Protein AF-0000000072781795 (afdb_homodimer)

Organism: Panthera tigris altaica (NCBI:txid74533)

Structure (mmCIF, N/CA/C/O backbone):
data_AF-0000000072781795-model_v1
#
loop_
_entity.id
_entity.type
_entity.pdbx_description
1 polymer 'Sperm acrosome membrane-associated protein 3'
#
loop_
_atom_site.group_PDB
_atom_site.id
_atom_site.type_symbol
_atom_site.label_atom_id
_atom_site.label_alt_id
_atom_site.label_comp_id
_atom_site.label_asym_id
_atom_site.label_entity_id
_atom_site.label_seq_id
_atom_site.pdbx_PDB_ins_code
_atom_site.Cartn_x
_atom_site.Cartn_y
_atom_site.Cartn_z
_atom_site.occupancy
_atom_site.B_iso_or_equiv
_atom_site.auth_seq_id
_atom_site.auth_comp_id
_atom_site.auth_asym_id
_atom_site.auth_atom_id
_atom_site.pdbx_PDB_model_num
ATOM 1 N N . ASN A 1 1 ? 17.156 -9.258 -5.918 1 58.66 1 ASN A N 1
ATOM 2 C CA . ASN A 1 1 ? 17.469 -7.84 -5.789 1 58.66 1 ASN A CA 1
ATOM 3 C C . ASN A 1 1 ? 16.922 -7.254 -4.488 1 58.66 1 ASN A C 1
ATOM 5 O O . ASN A 1 1 ? 15.734 -6.973 -4.383 1 58.66 1 ASN A O 1
ATOM 9 N N . TRP A 1 2 ? 17.609 -7.332 -3.492 1 72.88 2 TRP A N 1
ATOM 10 C CA . TRP A 1 2 ? 17.344 -6.969 -2.104 1 72.88 2 TRP A CA 1
ATOM 11 C C . TRP A 1 2 ? 17 -5.492 -1.983 1 72.88 2 TRP A C 1
ATOM 13 O O . TRP A 1 2 ? 16.156 -5.109 -1.171 1 72.88 2 TRP A O 1
ATOM 23 N N . SER A 1 3 ? 17.516 -4.691 -2.904 1 80.06 3 SER A N 1
ATOM 24 C CA . SER A 1 3 ? 17.266 -3.254 -2.84 1 80.06 3 SER A CA 1
ATOM 25 C C . SER A 1 3 ? 15.797 -2.932 -3.096 1 80.06 3 SER A C 1
ATOM 27 O O . SER A 1 3 ? 15.219 -2.082 -2.416 1 80.06 3 SER A O 1
ATOM 29 N N . ALA A 1 4 ? 15.164 -3.658 -3.975 1 83.88 4 ALA A N 1
ATOM 30 C CA . ALA A 1 4 ? 13.758 -3.422 -4.289 1 83.88 4 ALA A CA 1
ATOM 31 C C . ALA A 1 4 ? 12.859 -3.854 -3.133 1 83.88 4 ALA A C 1
ATOM 33 O O . ALA A 1 4 ? 11.906 -3.154 -2.785 1 83.88 4 ALA A O 1
ATOM 34 N N . LEU A 1 5 ? 13.211 -4.938 -2.551 1 84.31 5 LEU A N 1
ATOM 35 C CA . LEU A 1 5 ? 12.453 -5.43 -1.407 1 84.31 5 LEU A CA 1
ATOM 36 C C . LEU A 1 5 ? 12.547 -4.461 -0.233 1 84.31 5 LEU A C 1
ATOM 38 O O . LEU A 1 5 ? 11.531 -4.129 0.386 1 84.31 5 LEU A O 1
ATOM 42 N N . ARG A 1 6 ? 13.727 -4.035 0.052 1 81.88 6 ARG A N 1
ATOM 43 C CA . ARG A 1 6 ? 13.922 -3.064 1.123 1 81.88 6 ARG A CA 1
ATOM 44 C C . ARG A 1 6 ? 13.117 -1.797 0.871 1 81.88 6 ARG A C 1
ATOM 46 O O . ARG A 1 6 ? 12.516 -1.24 1.796 1 81.88 6 ARG A O 1
ATOM 53 N N . GLY A 1 7 ? 13.141 -1.434 -0.368 1 82.69 7 GLY A N 1
ATOM 54 C CA . GLY A 1 7 ? 12.367 -0.263 -0.75 1 82.69 7 GLY A CA 1
ATOM 55 C C . GLY A 1 7 ? 10.883 -0.41 -0.467 1 82.69 7 GLY A C 1
ATOM 56 O O . GLY A 1 7 ? 10.273 0.461 0.16 1 82.69 7 GLY A O 1
ATOM 57 N N . ALA A 1 8 ? 10.375 -1.515 -0.802 1 88.25 8 ALA A N 1
ATOM 58 C CA . ALA A 1 8 ? 8.953 -1.773 -0.583 1 88.25 8 ALA A CA 1
ATOM 59 C C . ALA A 1 8 ? 8.641 -1.861 0.907 1 88.25 8 ALA A C 1
ATOM 61 O O . ALA A 1 8 ? 7.559 -1.456 1.343 1 88.25 8 ALA A O 1
ATOM 62 N N . ALA A 1 9 ? 9.586 -2.27 1.648 1 91.56 9 ALA A N 1
ATOM 63 C CA . ALA A 1 9 ? 9.391 -2.449 3.084 1 91.56 9 ALA A CA 1
ATOM 64 C C . ALA A 1 9 ? 9.242 -1.104 3.791 1 91.56 9 ALA A C 1
ATOM 66 O O . ALA A 1 9 ? 8.617 -1.018 4.848 1 91.56 9 ALA A O 1
ATOM 67 N N . GLU A 1 10 ? 9.805 -0.025 3.201 1 92.75 10 GLU A N 1
ATOM 68 C CA . GLU A 1 10 ? 9.656 1.307 3.779 1 92.75 10 GLU A CA 1
ATOM 69 C C . GLU A 1 10 ? 8.188 1.716 3.846 1 92.75 10 GLU A C 1
ATOM 71 O O . GLU A 1 10 ? 7.715 2.195 4.879 1 92.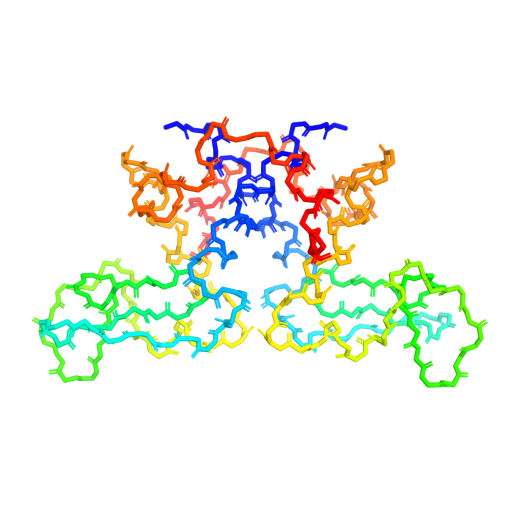75 10 GLU A O 1
ATOM 76 N N . GLY A 1 11 ? 7.484 1.484 2.736 1 94.25 11 GLY A N 1
ATOM 77 C CA . GLY A 1 11 ? 6.059 1.784 2.697 1 94.25 11 GLY A CA 1
ATOM 78 C C . GLY A 1 11 ? 5.242 0.909 3.627 1 94.25 11 GLY A C 1
ATOM 79 O O . GLY A 1 11 ? 4.27 1.372 4.227 1 94.25 11 GLY A O 1
ATOM 80 N N . VAL A 1 12 ? 5.621 -0.299 3.727 1 94.75 12 VAL A N 1
ATOM 81 C CA . VAL A 1 12 ? 4.941 -1.251 4.598 1 94.75 12 VAL A CA 1
ATOM 82 C C . VAL A 1 12 ? 5.098 -0.822 6.055 1 94.75 12 VAL A C 1
ATOM 84 O O . VAL A 1 12 ? 4.121 -0.793 6.809 1 94.75 12 VAL A O 1
ATOM 87 N N . CYS A 1 13 ? 6.312 -0.504 6.398 1 94.69 13 CYS A N 1
ATOM 88 C CA . CYS A 1 13 ? 6.586 -0.042 7.754 1 94.69 13 CYS A CA 1
ATOM 89 C C . CYS A 1 13 ? 5.77 1.202 8.078 1 94.69 13 CYS A C 1
ATOM 91 O O . CYS A 1 13 ? 5.16 1.287 9.148 1 94.69 13 CYS A O 1
ATOM 93 N N . LEU A 1 14 ? 5.738 2.143 7.18 1 96.31 14 LEU A N 1
ATOM 94 C CA . LEU A 1 14 ? 4.973 3.369 7.375 1 96.31 14 LEU A CA 1
ATOM 95 C C . LEU A 1 14 ? 3.498 3.057 7.609 1 96.31 14 LEU A C 1
ATOM 97 O O . LEU A 1 14 ? 2.906 3.535 8.578 1 96.31 14 LEU A O 1
ATOM 101 N N . ALA A 1 15 ? 2.941 2.232 6.734 1 96.75 15 ALA A N 1
ATOM 102 C CA . ALA A 1 15 ? 1.523 1.902 6.84 1 96.75 15 ALA A CA 1
ATOM 103 C C . ALA A 1 15 ? 1.223 1.181 8.148 1 96.75 15 ALA A C 1
ATOM 105 O O . ALA A 1 15 ? 0.174 1.4 8.758 1 96.75 15 ALA A O 1
ATOM 106 N N . TYR A 1 16 ? 2.115 0.346 8.562 1 95.81 16 TYR A N 1
ATOM 107 C CA . TYR A 1 16 ? 1.925 -0.386 9.812 1 95.81 16 TYR A CA 1
ATOM 108 C C . TYR A 1 16 ? 1.848 0.569 10.992 1 95.81 16 TYR A C 1
ATOM 110 O O . TYR A 1 16 ? 0.891 0.529 11.773 1 95.81 16 TYR A O 1
ATOM 118 N N . PHE A 1 17 ? 2.709 1.44 11.102 1 96.19 17 PHE A N 1
ATOM 119 C CA . PHE A 1 17 ? 2.826 2.244 12.312 1 96.19 17 PHE A CA 1
ATOM 120 C C . PHE A 1 17 ? 1.886 3.443 12.258 1 96.19 17 PHE A C 1
ATOM 122 O O . PHE A 1 17 ? 1.621 4.078 13.281 1 96.19 17 PHE A O 1
ATOM 129 N N . THR A 1 18 ? 1.386 3.771 11.055 1 97.94 18 THR A N 1
ATOM 130 C CA . THR A 1 18 ? 0.438 4.879 10.992 1 97.94 18 THR A CA 1
ATOM 131 C C . THR A 1 18 ? -0.976 4.398 11.305 1 97.94 18 THR A C 1
ATOM 133 O O . THR A 1 18 ? -1.721 5.07 12.023 1 97.94 18 THR A O 1
ATOM 136 N N . SER A 1 19 ? -1.4 3.164 10.812 1 98.06 19 SER A N 1
ATOM 137 C CA . SER A 1 19 ? -2.814 2.826 10.938 1 98.06 19 SER A CA 1
ATOM 138 C C . SER A 1 19 ? -3.004 1.334 11.188 1 98.06 19 SER A C 1
ATOM 140 O O . SER A 1 19 ? -4.133 0.862 11.336 1 98.06 19 SER A O 1
ATOM 142 N N . GLY A 1 20 ? -1.925 0.54 11.156 1 95.75 20 GLY A N 1
ATOM 143 C CA . GLY A 1 20 ? -2.076 -0.906 11.203 1 95.75 20 GLY A CA 1
ATOM 144 C C . GLY A 1 20 ? -2.68 -1.487 9.938 1 95.75 20 GLY A C 1
ATOM 145 O O . GLY A 1 20 ? -3.418 -2.475 9.992 1 95.75 20 GLY A O 1
ATOM 146 N N . PHE A 1 21 ? -2.531 -0.75 8.797 1 96.75 21 PHE A N 1
ATOM 147 C CA . PHE A 1 21 ? -2.922 -1.182 7.461 1 96.75 21 PHE A CA 1
ATOM 148 C C . PHE A 1 21 ? -4.414 -0.96 7.234 1 96.75 21 PHE A C 1
ATOM 150 O O . PHE A 1 21 ? -4.996 -1.528 6.309 1 96.75 21 PHE A O 1
ATOM 157 N N . ASN A 1 22 ? -4.984 -0.179 8.094 1 97.88 22 ASN A N 1
ATOM 158 C CA . ASN A 1 22 ? -6.41 0.09 7.961 1 97.88 22 ASN A CA 1
ATOM 159 C C . ASN A 1 22 ? -6.68 1.206 6.953 1 97.88 22 ASN A C 1
ATOM 161 O O . ASN A 1 22 ? -6.426 2.377 7.238 1 97.88 22 ASN A O 1
ATOM 165 N N . THR A 1 23 ? -7.328 0.895 5.816 1 98.44 23 THR A N 1
ATOM 166 C CA . THR A 1 23 ? -7.512 1.859 4.738 1 98.44 23 THR A CA 1
ATOM 167 C C . THR A 1 23 ? -8.578 2.887 5.109 1 98.44 23 THR A C 1
ATOM 169 O O . THR A 1 23 ? -8.664 3.949 4.488 1 98.44 23 THR A O 1
ATOM 172 N N . ALA A 1 24 ? -9.406 2.602 6.09 1 98.12 24 ALA A N 1
ATOM 173 C CA . ALA A 1 24 ? -10.508 3.482 6.461 1 98.12 24 ALA A CA 1
ATOM 174 C C . ALA A 1 24 ? -10.242 4.164 7.801 1 98.12 24 ALA A C 1
ATOM 176 O O . ALA A 1 24 ? -11.164 4.684 8.43 1 98.12 24 ALA A O 1
ATOM 177 N N . ALA A 1 25 ? -9.031 4.098 8.234 1 98.38 25 ALA A N 1
ATOM 178 C CA . ALA A 1 25 ? -8.695 4.652 9.539 1 98.38 25 ALA A CA 1
ATOM 179 C C . ALA A 1 25 ? -8.875 6.168 9.555 1 98.38 25 ALA A C 1
ATOM 181 O O . ALA A 1 25 ? -8.469 6.863 8.625 1 98.38 25 ALA A O 1
ATOM 182 N N . VAL A 1 26 ? -9.523 6.676 10.57 1 98.44 26 VAL A N 1
ATOM 183 C CA . VAL A 1 26 ? -9.648 8.109 10.828 1 98.44 26 VAL A CA 1
ATOM 184 C C . VAL A 1 26 ? -9.25 8.406 12.266 1 98.44 26 VAL A C 1
ATOM 186 O O . VAL A 1 26 ? -9.75 7.773 13.203 1 98.44 26 VAL A O 1
ATOM 189 N N . ASP A 1 27 ? -8.258 9.242 12.414 1 98.06 27 ASP A N 1
ATOM 190 C CA . ASP A 1 27 ? -7.887 9.75 13.727 1 98.06 27 ASP A CA 1
ATOM 191 C C . ASP A 1 27 ? -8.195 11.234 13.859 1 98.06 27 ASP A C 1
ATOM 193 O O . ASP A 1 27 ? -8.086 11.984 12.883 1 98.06 27 ASP A O 1
ATOM 197 N N . HIS A 1 28 ? -8.578 11.68 15.055 1 96.81 28 HIS A N 1
ATOM 198 C CA . HIS A 1 28 ? -8.945 13.062 15.312 1 96.81 28 HIS A CA 1
ATOM 199 C C . HIS A 1 28 ? -7.887 13.758 16.172 1 96.81 28 HIS A C 1
ATOM 201 O O . HIS A 1 28 ? -7.391 13.188 17.141 1 96.81 28 HIS A O 1
ATOM 207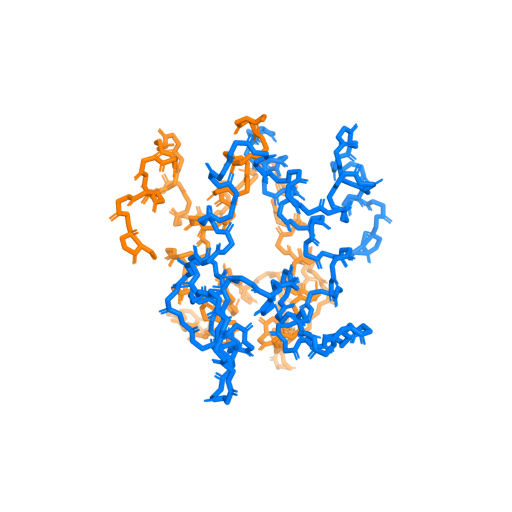 N N . GLU A 1 29 ? -7.57 14.945 15.734 1 96.44 29 GLU A N 1
ATOM 208 C CA . GLU A 1 29 ? -6.59 15.742 16.469 1 96.44 29 GLU A CA 1
ATOM 209 C C . GLU A 1 29 ? -7.27 16.734 17.406 1 96.44 29 GLU A C 1
ATOM 211 O O . GLU A 1 29 ? -8.453 17.031 17.234 1 96.44 29 GLU A O 1
ATOM 216 N N . ALA A 1 30 ? -6.488 17.234 18.266 1 95.88 30 ALA A N 1
ATOM 217 C CA . ALA A 1 30 ? -7.004 18.172 19.266 1 95.88 30 ALA A CA 1
ATOM 218 C C . ALA A 1 30 ? -7.488 19.469 18.609 1 95.88 30 ALA A C 1
ATOM 220 O O . ALA A 1 30 ? -8.438 20.094 19.094 1 95.88 30 ALA A O 1
ATOM 221 N N . ASP A 1 31 ? -6.941 19.891 17.5 1 93.69 31 ASP A N 1
ATOM 222 C CA . ASP A 1 31 ? -7.285 21.156 16.844 1 93.69 31 ASP A CA 1
ATOM 223 C C . ASP A 1 31 ? -8.477 20.969 15.906 1 93.69 31 ASP A C 1
ATOM 225 O O . ASP A 1 31 ? -8.844 21.906 15.188 1 93.69 31 ASP A O 1
ATOM 229 N N . GLY A 1 32 ? -9.023 19.781 15.875 1 93.44 32 GLY A N 1
ATOM 230 C CA . GLY A 1 32 ? -10.203 19.531 15.062 1 93.44 32 GLY A CA 1
ATOM 231 C C . GLY A 1 32 ? -9.875 18.875 13.734 1 93.44 32 GLY A C 1
ATOM 232 O O . GLY A 1 32 ? -10.766 18.359 13.047 1 93.44 32 GLY A O 1
ATOM 233 N N . SER A 1 33 ? -8.625 18.859 13.344 1 95.69 33 SER A N 1
ATOM 234 C CA . SER A 1 33 ? -8.25 18.203 12.102 1 95.69 33 SER A CA 1
ATOM 235 C C . SER A 1 33 ? -8.281 16.688 12.234 1 95.69 33 SER A C 1
ATOM 237 O O . SER A 1 33 ? -8.438 16.172 13.344 1 95.69 33 SER A O 1
ATOM 239 N N . THR A 1 34 ? -8.266 16.047 11.055 1 97.12 34 THR A N 1
A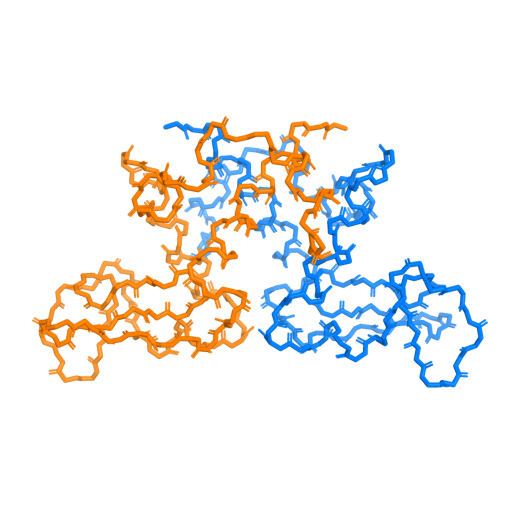TOM 240 C CA . THR A 1 34 ? -8.289 14.586 11.023 1 97.12 34 THR A CA 1
ATOM 241 C C . THR A 1 34 ? -7.078 14.039 10.273 1 97.12 34 THR A C 1
ATOM 243 O O . THR A 1 34 ? -6.504 14.734 9.43 1 97.12 34 THR A O 1
ATOM 246 N N . ASN A 1 35 ? -6.637 12.867 10.68 1 98.31 35 ASN A N 1
ATOM 247 C CA . ASN A 1 35 ? -5.719 12.031 9.922 1 98.31 35 ASN A CA 1
ATOM 248 C C . ASN A 1 35 ? -6.453 10.883 9.227 1 98.31 35 ASN A C 1
ATOM 250 O O . ASN A 1 35 ? -7.242 10.172 9.859 1 98.31 35 ASN A O 1
ATOM 254 N N . ASN A 1 36 ? -6.203 10.789 7.996 1 98.69 36 ASN A N 1
ATOM 255 C CA . ASN A 1 36 ? -7.125 9.969 7.207 1 98.69 36 ASN A CA 1
ATOM 256 C C . ASN A 1 36 ? -6.387 8.875 6.441 1 98.69 36 ASN A C 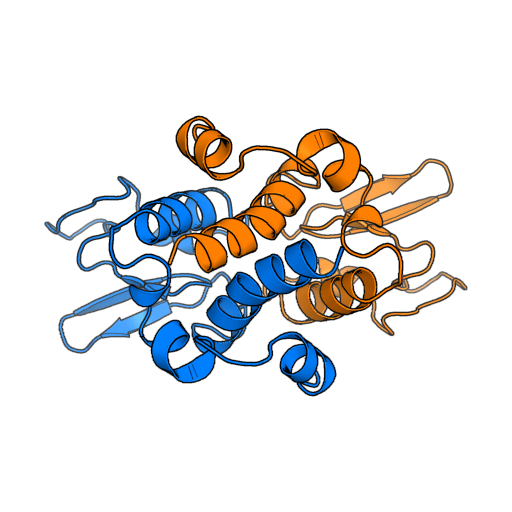1
ATOM 258 O O . ASN A 1 36 ? -5.344 9.125 5.84 1 98.69 36 ASN A O 1
ATOM 262 N N . GLY A 1 37 ? -7.016 7.637 6.496 1 98.56 37 GLY A N 1
ATOM 263 C CA . GLY A 1 37 ? -6.59 6.535 5.645 1 98.56 37 GLY A CA 1
ATOM 264 C C . GLY A 1 37 ? -5.383 5.793 6.191 1 98.56 37 GLY A C 1
ATOM 265 O O . GLY A 1 37 ? -4.938 6.059 7.309 1 98.56 37 GLY A O 1
ATOM 266 N N . ILE A 1 38 ? -4.879 4.914 5.34 1 98.56 38 ILE A N 1
ATOM 267 C CA . ILE A 1 38 ? -3.855 3.947 5.719 1 98.56 38 ILE A CA 1
ATOM 268 C C . ILE A 1 38 ? -2.57 4.68 6.102 1 98.56 38 ILE A C 1
ATOM 270 O O . ILE A 1 38 ? -1.837 4.234 6.988 1 98.56 38 ILE A O 1
ATOM 274 N N . PHE A 1 39 ? -2.32 5.883 5.504 1 98.56 39 PHE A N 1
ATOM 275 C CA . PHE A 1 39 ? -1.096 6.621 5.793 1 98.56 39 PHE A CA 1
ATOM 276 C C . PHE A 1 39 ? -1.377 7.793 6.727 1 98.56 39 PHE A C 1
ATOM 278 O O . PHE A 1 39 ? -0.481 8.586 7.02 1 98.56 39 PHE A O 1
ATOM 285 N N . GLN A 1 40 ? -2.615 7.941 7.129 1 98.62 40 GLN A N 1
ATOM 286 C CA . GLN A 1 40 ? -3.018 8.961 8.094 1 98.62 40 GLN A CA 1
ATOM 287 C C . GLN A 1 40 ? -2.588 10.352 7.637 1 98.62 40 GLN A C 1
ATOM 289 O O . GLN A 1 40 ? -1.895 11.062 8.367 1 98.62 40 GLN A O 1
ATOM 294 N N . ILE A 1 41 ? -3.096 10.758 6.562 1 98.5 41 ILE A N 1
ATOM 295 C CA . ILE A 1 41 ? -2.793 12.055 5.957 1 98.5 41 ILE A CA 1
ATOM 296 C C . ILE A 1 41 ? -3.68 13.133 6.578 1 98.5 41 ILE A C 1
ATOM 298 O O . ILE A 1 41 ? -4.902 12.969 6.652 1 98.5 41 ILE A O 1
ATOM 302 N N . SER A 1 42 ? -3.096 14.195 6.906 1 97.81 42 SER A N 1
ATOM 303 C CA . SER A 1 42 ? -3.742 15.219 7.723 1 97.81 42 SER A CA 1
ATOM 304 C C . SER A 1 42 ? -4.672 16.078 6.883 1 97.81 42 SER A C 1
ATOM 306 O O . SER A 1 42 ? -4.32 16.484 5.77 1 97.81 42 SER A O 1
ATOM 308 N N . SER A 1 43 ? -5.762 16.453 7.441 1 97.62 43 SER A N 1
ATOM 309 C CA . SER A 1 43 ? -6.703 17.375 6.805 1 97.62 43 SER A CA 1
ATOM 310 C C . SER A 1 43 ? -6.305 18.828 7.043 1 97.62 43 SER A C 1
ATOM 312 O O . SER A 1 43 ? -6.957 19.75 6.535 1 97.62 43 SER A O 1
ATOM 314 N N . ARG A 1 44 ? -5.227 18.984 7.793 1 95.62 44 ARG A N 1
ATOM 315 C CA . ARG A 1 44 ? -4.797 20.344 8.07 1 95.62 44 ARG A CA 1
ATOM 316 C C . ARG A 1 44 ? -4.367 21.047 6.785 1 95.62 44 ARG A C 1
ATOM 318 O O . ARG A 1 44 ? -4.574 22.266 6.637 1 95.62 44 ARG A O 1
ATOM 325 N N . LYS A 1 45 ? -3.82 20.297 5.91 1 95.56 45 LYS A N 1
ATOM 326 C CA . LYS A 1 45 ? -3.303 21 4.738 1 95.56 45 LYS A CA 1
ATOM 327 C C . LYS A 1 45 ? -3.383 20.125 3.49 1 95.56 45 LYS A C 1
ATOM 329 O O . LYS A 1 45 ? -3.373 20.625 2.369 1 95.56 45 LYS A O 1
ATOM 334 N N . TRP A 1 46 ? -3.596 18.922 3.66 1 97.56 46 TRP A N 1
ATOM 335 C CA . TRP A 1 46 ? -3.361 18.047 2.518 1 97.56 46 TRP A CA 1
ATOM 336 C C . TRP A 1 46 ? -4.668 17.719 1.806 1 97.56 46 TRP A C 1
ATOM 338 O O . TRP A 1 46 ? -4.691 17.531 0.586 1 97.56 46 TRP A O 1
ATOM 348 N N . CYS A 1 47 ? -5.781 17.594 2.514 1 97.62 47 CYS A N 1
ATOM 349 C CA . CYS A 1 47 ? -7.105 17.312 1.972 1 97.62 47 CYS A CA 1
ATOM 350 C C . CYS A 1 47 ? -8.164 18.203 2.613 1 97.62 47 CYS A C 1
ATOM 352 O O . CYS A 1 47 ? -7.867 18.938 3.561 1 97.62 47 CYS A O 1
ATOM 354 N N . LYS A 1 48 ? -9.359 18.172 2.012 1 95.25 48 LYS A N 1
ATOM 355 C CA . LYS A 1 48 ? -10.391 19.062 2.543 1 95.25 48 LYS A CA 1
ATOM 356 C C . LYS A 1 48 ? -11.656 18.281 2.891 1 95.25 48 LYS A C 1
ATOM 358 O O . LYS A 1 48 ? -12.008 17.312 2.209 1 95.25 48 LYS A O 1
ATOM 363 N N . ASN A 1 49 ? -12.188 18.688 3.977 1 92.38 49 ASN A N 1
ATOM 364 C CA . ASN A 1 49 ? -13.539 18.266 4.312 1 92.38 49 ASN A CA 1
ATOM 365 C C . ASN A 1 49 ? -14.586 19.234 3.779 1 92.38 49 ASN A C 1
ATOM 367 O O . ASN A 1 49 ? -14.25 20.312 3.275 1 92.38 49 ASN A O 1
ATOM 371 N N . LEU A 1 50 ? -15.805 18.906 3.695 1 81.81 50 LEU A N 1
ATOM 372 C CA . LEU A 1 50 ? -16.875 19.719 3.111 1 81.81 50 LEU A CA 1
ATOM 373 C C . LEU A 1 50 ? -16.938 21.078 3.783 1 81.81 50 LEU A C 1
ATOM 375 O O . LEU A 1 50 ? -17.188 22.094 3.121 1 81.81 50 LEU A O 1
ATOM 379 N N . SER A 1 51 ? -16.578 21.172 4.941 1 74.19 51 SER A N 1
ATOM 380 C CA . SER A 1 51 ? -16.938 22.406 5.637 1 74.19 51 SER A CA 1
ATOM 381 C C . SER A 1 51 ? -15.695 23.141 6.113 1 74.19 51 SER A C 1
ATOM 383 O O . SER A 1 51 ? -15.773 24.016 6.984 1 74.19 51 SER A O 1
ATOM 385 N N . THR A 1 52 ? -14.656 22.891 5.52 1 71.5 52 THR A N 1
ATOM 386 C CA . THR A 1 52 ? -13.492 23.562 6.086 1 71.5 52 THR A CA 1
ATOM 387 C C . THR A 1 52 ? -12.758 24.375 5.02 1 71.5 52 THR A C 1
ATOM 389 O O . THR A 1 52 ? -12.742 24 3.848 1 71.5 52 THR A O 1
ATOM 392 N N . ASP A 1 53 ? -12.367 25.562 5.484 1 84.94 53 ASP A N 1
ATOM 393 C CA . ASP A 1 53 ? -11.5 26.391 4.656 1 84.94 53 ASP A CA 1
ATOM 394 C C . ASP A 1 53 ? -10.031 26.219 5.031 1 84.94 53 ASP A C 1
ATOM 396 O O . ASP A 1 53 ? -9.461 27.047 5.742 1 84.94 53 ASP A O 1
ATOM 400 N N . VAL A 1 54 ? -9.492 25.188 4.711 1 89.06 54 VAL A N 1
ATOM 401 C CA . VAL A 1 54 ? -8.094 24.844 4.961 1 89.06 54 VAL A CA 1
ATOM 402 C C . VAL A 1 54 ? -7.387 24.578 3.633 1 89.06 54 VAL A C 1
ATOM 404 O O . VAL A 1 54 ? -8.031 24.328 2.613 1 89.06 54 VAL A O 1
ATOM 407 N N . PRO A 1 55 ? -6.051 24.781 3.682 1 93.94 55 PRO A N 1
ATOM 408 C CA . PRO A 1 55 ? -5.328 24.406 2.465 1 93.94 55 PRO A CA 1
ATOM 409 C C . PRO A 1 55 ? -5.617 22.969 2.029 1 93.94 55 PRO A C 1
ATOM 411 O O . PRO A 1 55 ? -5.949 22.109 2.863 1 93.94 55 PRO A O 1
ATOM 414 N N . ASN A 1 56 ? -5.531 22.703 0.744 1 96.44 56 ASN A N 1
ATOM 415 C CA . ASN A 1 56 ? -5.773 21.406 0.117 1 96.44 56 ASN A CA 1
ATOM 416 C C . ASN A 1 56 ? -4.738 21.109 -0.961 1 96.44 56 ASN A C 1
ATOM 418 O O . ASN A 1 56 ? -5.047 21.141 -2.154 1 96.44 56 ASN A O 1
ATOM 422 N N . TRP A 1 57 ? -3.607 20.641 -0.508 1 96.31 57 TRP A N 1
ATOM 423 C CA . TRP A 1 57 ? -2.475 20.516 -1.419 1 96.31 57 TRP A CA 1
ATOM 424 C C . TRP A 1 57 ? -2.662 19.328 -2.365 1 96.31 57 TRP A C 1
ATOM 426 O O . TRP A 1 57 ? -2.158 19.344 -3.49 1 96.31 57 TRP A O 1
ATOM 436 N N . CYS A 1 58 ? -3.4 18.359 -1.938 1 95.94 58 CYS A N 1
ATOM 437 C CA . CYS A 1 58 ? -3.627 17.203 -2.797 1 95.94 58 CYS A CA 1
ATOM 438 C C . CYS A 1 58 ? -4.859 17.406 -3.672 1 95.94 58 CYS A C 1
ATOM 440 O O . CYS A 1 58 ? -5.133 16.594 -4.562 1 95.94 58 CYS A O 1
ATOM 442 N N . GLN A 1 59 ? -5.637 18.422 -3.4 1 95.06 59 GLN A N 1
ATOM 443 C CA . GLN A 1 59 ? -6.82 18.781 -4.18 1 95.06 59 GLN A CA 1
ATOM 444 C C . GLN A 1 59 ? -7.816 17.625 -4.219 1 95.06 59 GLN A C 1
ATOM 446 O O . GLN A 1 59 ? -8.289 17.25 -5.293 1 95.06 59 GLN A O 1
ATOM 451 N N . MET A 1 60 ? -8.164 17.188 -3.023 1 96.56 60 MET A N 1
ATOM 452 C CA . MET A 1 60 ? -9.125 16.109 -2.887 1 96.56 60 MET A CA 1
ATOM 453 C C . MET A 1 60 ? -9.875 16.203 -1.562 1 96.56 60 MET A C 1
ATOM 455 O O . MET A 1 60 ? -9.484 16.969 -0.683 1 96.56 60 MET A O 1
ATOM 459 N N . TYR A 1 61 ? -10.992 15.477 -1.546 1 97.38 61 TYR A N 1
ATOM 460 C CA . TYR A 1 61 ? -11.68 15.367 -0.264 1 97.38 61 TYR A CA 1
ATOM 461 C C . TYR A 1 61 ? -11 14.344 0.637 1 97.38 61 TYR A C 1
ATOM 463 O O . TYR A 1 61 ? -10.461 13.344 0.154 1 97.38 61 TYR A O 1
ATOM 471 N N . CYS A 1 62 ? -11.078 14.625 1.97 1 98.12 62 CYS A N 1
ATOM 472 C CA . CYS A 1 62 ? -10.469 13.695 2.914 1 98.12 62 CYS A CA 1
ATOM 473 C C . CYS A 1 62 ? -11.156 12.344 2.873 1 98.12 62 CYS A C 1
ATOM 475 O O . CYS A 1 62 ? -10.523 11.312 3.111 1 98.12 62 CYS A O 1
ATOM 477 N N . SER A 1 63 ? -12.391 12.305 2.51 1 97.81 63 SER A N 1
ATOM 478 C CA . SER A 1 63 ? -13.125 11.047 2.383 1 97.81 63 SER A CA 1
ATOM 479 C C . SER A 1 63 ? -12.523 10.164 1.289 1 97.81 63 SER A C 1
ATOM 481 O O . SER A 1 63 ? -12.641 8.938 1.338 1 97.81 63 SER A O 1
ATOM 483 N N . ASP A 1 64 ? -11.859 10.766 0.302 1 97.62 64 ASP A N 1
ATOM 484 C CA . ASP A 1 64 ? -11.219 9.984 -0.758 1 97.62 64 ASP A CA 1
ATOM 485 C C . ASP A 1 64 ? -10.078 9.141 -0.205 1 97.62 64 ASP A C 1
ATOM 487 O O . ASP A 1 64 ? -9.773 8.07 -0.745 1 97.62 64 ASP A O 1
ATOM 491 N N . LEU A 1 65 ? -9.508 9.539 0.843 1 98.44 65 LEU A N 1
ATOM 492 C CA . LEU A 1 65 ? -8.375 8.852 1.451 1 98.44 65 LEU A CA 1
ATOM 493 C C . LEU A 1 65 ? -8.836 7.645 2.256 1 98.44 65 LEU A C 1
ATOM 495 O O . LEU A 1 65 ? -8.016 6.848 2.717 1 98.44 65 LEU A O 1
ATOM 499 N N . LEU A 1 66 ? -10.156 7.504 2.344 1 98.5 66 LEU A N 1
ATOM 500 C CA . LEU A 1 66 ? -10.742 6.387 3.082 1 98.5 66 LEU A CA 1
ATOM 501 C C . LEU A 1 66 ? -11.242 5.309 2.129 1 98.5 66 LEU A C 1
ATOM 503 O O . LEU A 1 66 ? -11.688 4.246 2.566 1 98.5 66 LEU A O 1
ATOM 507 N N . ASN A 1 67 ? -11.125 5.586 0.873 1 97.62 67 ASN A N 1
ATOM 508 C CA . ASN A 1 67 ? -11.57 4.66 -0.16 1 97.62 67 ASN A CA 1
ATOM 509 C C . ASN A 1 67 ? -10.656 3.443 -0.259 1 97.62 67 ASN A C 1
ATOM 511 O O . ASN A 1 67 ? -9.438 3.586 -0.336 1 97.62 67 ASN A O 1
ATOM 515 N N . PRO A 1 68 ? -11.203 2.256 -0.235 1 97.06 68 PRO A N 1
ATOM 516 C CA . PRO A 1 68 ? -10.367 1.057 -0.317 1 97.06 68 PRO A CA 1
ATOM 517 C C . PRO A 1 68 ? -9.688 0.905 -1.675 1 97.06 68 PRO A C 1
ATOM 519 O O . PRO A 1 68 ? -8.789 0.072 -1.83 1 97.06 68 PRO A O 1
ATOM 522 N N . ASN A 1 69 ? -10.273 1.498 -2.633 1 97.31 69 ASN A N 1
ATOM 523 C CA . ASN A 1 69 ? -9.422 1.742 -3.793 1 97.31 69 ASN A CA 1
ATOM 524 C C . ASN A 1 69 ? -8.398 2.832 -3.516 1 97.31 69 ASN A C 1
ATOM 526 O O . ASN A 1 69 ? -8.75 4 -3.344 1 97.31 69 ASN A O 1
ATOM 530 N N . LEU A 1 70 ? -7.215 2.539 -3.432 1 97.69 70 LEU A N 1
ATOM 531 C CA . LEU A 1 70 ? -6.164 3.34 -2.811 1 97.69 70 LEU A CA 1
ATOM 532 C C . LEU A 1 70 ? -5.57 4.324 -3.812 1 97.69 70 LEU A C 1
ATOM 534 O O . LEU A 1 70 ? -4.547 4.957 -3.535 1 97.69 70 LEU A O 1
ATOM 538 N N . LYS A 1 71 ? -6.188 4.547 -4.922 1 94.62 71 LYS A N 1
ATOM 539 C CA . LYS A 1 71 ? -5.594 5.402 -5.945 1 94.62 71 LYS A CA 1
ATOM 540 C C . LYS A 1 71 ? -5.348 6.809 -5.406 1 94.62 71 LYS A C 1
ATOM 542 O O . LYS A 1 71 ? -4.215 7.301 -5.434 1 94.62 71 LYS A O 1
ATOM 547 N N . ASP A 1 72 ? -6.359 7.453 -4.867 1 94.94 72 ASP A N 1
ATOM 548 C CA . ASP A 1 72 ? -6.215 8.805 -4.344 1 94.94 72 ASP A CA 1
ATOM 549 C C . ASP A 1 72 ? -5.242 8.836 -3.166 1 94.94 72 ASP A C 1
ATOM 551 O O . ASP A 1 72 ? -4.441 9.766 -3.041 1 94.94 72 ASP A O 1
ATOM 555 N N . THR A 1 73 ? -5.336 7.809 -2.328 1 97.19 73 THR A N 1
ATOM 556 C CA . THR A 1 73 ? -4.461 7.699 -1.166 1 97.19 73 THR A CA 1
ATOM 557 C C . THR A 1 73 ? -2.996 7.652 -1.596 1 97.19 73 THR A C 1
ATOM 559 O O . THR A 1 73 ? -2.162 8.383 -1.055 1 97.19 73 THR A O 1
ATOM 562 N N . VAL A 1 74 ? -2.695 6.891 -2.574 1 95.31 74 VAL A N 1
ATOM 563 C CA . VAL A 1 74 ? -1.322 6.711 -3.035 1 95.31 74 VAL A CA 1
ATOM 564 C C . VAL A 1 74 ? -0.848 7.977 -3.744 1 95.31 74 VAL A C 1
ATOM 566 O O . VAL A 1 74 ? 0.286 8.422 -3.545 1 95.31 74 VAL A O 1
ATOM 569 N N . ILE A 1 75 ? -1.668 8.617 -4.5 1 93.38 75 ILE A N 1
ATOM 570 C CA . ILE A 1 75 ? -1.324 9.859 -5.195 1 93.38 75 ILE A CA 1
ATOM 571 C C . ILE A 1 75 ? -0.929 10.922 -4.176 1 93.38 75 ILE A C 1
ATOM 573 O O . ILE A 1 75 ? 0.111 11.57 -4.32 1 93.38 75 ILE A O 1
ATOM 577 N N . CYS A 1 76 ? -1.746 11.078 -3.184 1 95.56 76 CYS A N 1
ATOM 578 C CA . CYS A 1 76 ? -1.454 12.094 -2.18 1 95.56 76 CYS A CA 1
ATOM 579 C C . CYS A 1 76 ? -0.21 11.734 -1.379 1 95.56 76 CYS A C 1
ATOM 581 O O . CYS A 1 76 ? 0.638 12.586 -1.117 1 95.56 76 CYS A O 1
ATOM 583 N N . ALA A 1 77 ? -0.073 10.477 -1.021 1 95.88 77 ALA A N 1
ATOM 584 C CA . ALA A 1 77 ? 1.095 10.031 -0.264 1 95.88 77 ALA A CA 1
ATOM 585 C C . ALA A 1 77 ? 2.381 10.273 -1.05 1 95.88 77 ALA A C 1
ATOM 587 O O . ALA A 1 77 ? 3.395 10.688 -0.482 1 95.88 77 ALA A O 1
ATOM 588 N N . MET A 1 78 ? 2.328 9.984 -2.305 1 93.31 78 MET A N 1
ATOM 589 C CA . MET A 1 78 ? 3.514 10.188 -3.133 1 93.31 78 MET A CA 1
ATOM 590 C C . MET A 1 78 ? 3.838 11.672 -3.26 1 93.31 78 MET A C 1
ATOM 592 O O . MET A 1 78 ? 5.008 12.062 -3.266 1 93.31 78 MET A O 1
ATOM 596 N N . LYS A 1 79 ? 2.855 12.508 -3.361 1 92.62 79 LYS A N 1
ATOM 597 C CA . LYS A 1 79 ? 3.08 13.945 -3.371 1 92.62 79 LYS A CA 1
ATOM 598 C C . LYS A 1 79 ? 3.77 14.406 -2.088 1 92.62 79 LYS A C 1
ATOM 600 O O . LYS A 1 79 ? 4.695 15.211 -2.131 1 92.62 79 LYS A O 1
ATOM 605 N N . ILE A 1 80 ? 3.334 13.906 -1.011 1 94.81 80 ILE A N 1
ATOM 606 C CA . ILE A 1 80 ? 3.941 14.227 0.276 1 94.81 80 ILE A CA 1
ATOM 607 C C . ILE A 1 80 ? 5.387 13.734 0.299 1 94.81 80 ILE A C 1
ATOM 609 O O . ILE A 1 80 ? 6.297 14.477 0.675 1 94.81 80 ILE A O 1
ATOM 613 N N . ALA A 1 81 ? 5.605 12.523 -0.129 1 93.31 81 ALA A N 1
ATOM 614 C CA . ALA A 1 81 ? 6.922 11.898 -0.082 1 93.31 81 ALA A CA 1
ATOM 615 C C . ALA A 1 81 ? 7.902 12.609 -1.006 1 93.31 81 ALA A C 1
ATOM 617 O O . ALA A 1 81 ? 9.117 12.469 -0.856 1 93.31 81 ALA A O 1
ATOM 618 N N . GLN A 1 82 ? 7.379 13.344 -1.93 1 91.31 82 GLN A N 1
ATOM 619 C CA . GLN A 1 82 ? 8.227 14.047 -2.885 1 91.31 82 GLN A CA 1
ATOM 620 C C . GLN A 1 82 ? 8.648 15.406 -2.34 1 91.31 82 GLN A C 1
ATOM 622 O O . GLN A 1 82 ? 9.5 16.078 -2.926 1 91.31 82 GLN A O 1
ATOM 627 N N . GLN A 1 83 ? 8.008 15.82 -1.216 1 92.5 83 GLN A N 1
ATOM 628 C CA . GLN A 1 83 ? 8.508 17.016 -0.543 1 92.5 83 GLN A CA 1
ATOM 629 C C . GLN A 1 83 ? 9.938 16.812 -0.055 1 92.5 83 GLN A C 1
ATOM 631 O O . GLN A 1 83 ? 10.422 15.68 0.005 1 92.5 83 GLN A O 1
ATOM 636 N N . PRO A 1 84 ? 10.672 17.891 0.278 1 93.25 84 PRO A N 1
ATOM 637 C CA . PRO A 1 84 ? 12.07 17.797 0.685 1 93.25 84 PRO A CA 1
ATOM 638 C C . PRO A 1 84 ? 12.281 16.844 1.856 1 93.25 84 PRO A C 1
ATOM 640 O O . PRO A 1 84 ? 13.32 16.172 1.937 1 93.25 84 PRO A O 1
ATOM 643 N N . GLN A 1 85 ? 11.328 16.734 2.732 1 94.88 85 GLN A N 1
ATOM 644 C CA . GLN A 1 85 ? 11.469 15.867 3.898 1 94.88 85 GLN A CA 1
ATOM 645 C C . GLN A 1 85 ? 11.297 14.398 3.52 1 94.88 85 GLN A C 1
ATOM 647 O O . GLN A 1 85 ? 11.672 13.508 4.285 1 94.88 85 GLN A O 1
ATOM 652 N N . GLY A 1 86 ? 10.664 14.164 2.383 1 93.38 86 GLY A N 1
ATOM 653 C CA . GLY A 1 86 ? 10.43 12.781 1.978 1 93.38 86 GLY A CA 1
ATOM 654 C C . GLY A 1 86 ? 9.547 12.016 2.943 1 93.38 86 GLY A C 1
ATOM 655 O O . GLY A 1 86 ? 8.555 12.555 3.445 1 93.38 86 GLY A O 1
ATOM 656 N N . LEU A 1 87 ? 9.977 10.758 3.186 1 9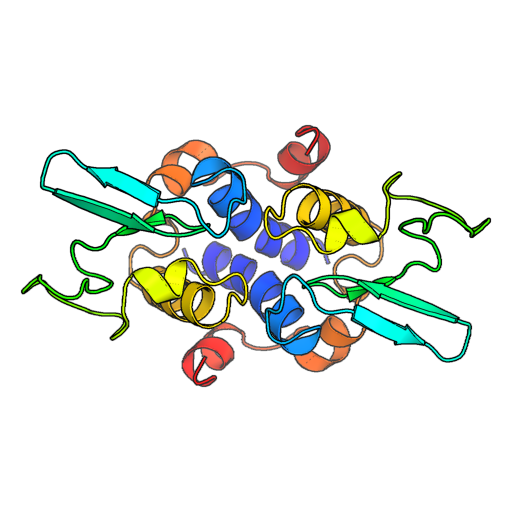5.81 87 LEU A N 1
ATOM 657 C CA . LEU A 1 87 ? 9.211 9.93 4.105 1 95.81 87 LEU A CA 1
ATOM 658 C C . LEU A 1 87 ? 9.32 10.453 5.531 1 95.81 87 LEU A C 1
ATOM 660 O O . LEU A 1 87 ? 8.484 10.133 6.383 1 95.81 87 LEU A O 1
ATOM 664 N N . ALA A 1 88 ? 10.227 11.328 5.734 1 96.56 88 ALA A N 1
ATOM 665 C CA . ALA A 1 88 ? 10.383 11.93 7.059 1 96.56 88 ALA A CA 1
ATOM 666 C C . ALA A 1 88 ? 9.25 12.898 7.355 1 96.56 88 ALA A C 1
ATOM 668 O O . ALA A 1 88 ? 9.133 13.406 8.477 1 96.56 88 ALA A O 1
ATOM 669 N N . SER A 1 89 ? 8.414 13.141 6.375 1 96.62 89 SER A N 1
ATOM 670 C CA . SER A 1 89 ? 7.203 13.914 6.617 1 96.62 89 SER A CA 1
ATOM 671 C C . SER A 1 89 ? 6.281 13.203 7.605 1 96.62 89 SER A C 1
ATOM 673 O O . SER A 1 89 ? 5.402 13.828 8.203 1 96.62 89 SER A O 1
ATOM 675 N N . TRP A 1 90 ? 6.496 11.922 7.734 1 97.69 90 TRP A N 1
ATOM 676 C CA . TRP A 1 90 ? 5.738 11.141 8.711 1 97.69 90 TRP A CA 1
ATOM 677 C C . TRP A 1 90 ? 6.559 10.906 9.977 1 97.69 90 TRP A C 1
ATOM 679 O O . TRP A 1 90 ? 7.613 10.273 9.93 1 97.69 90 TRP A O 1
ATOM 689 N N . GLU A 1 91 ? 6 11.344 11.078 1 97.44 91 GLU A N 1
ATOM 690 C CA . GLU A 1 91 ? 6.664 11.094 12.352 1 97.44 91 GLU A CA 1
ATOM 691 C C . GLU A 1 91 ? 6.809 9.594 12.609 1 97.44 91 GLU A C 1
ATOM 693 O O . GLU A 1 91 ? 7.836 9.148 13.125 1 97.44 91 GLU A O 1
ATOM 698 N N . ALA A 1 92 ? 5.773 8.867 12.305 1 96.81 92 ALA A N 1
ATOM 699 C CA . ALA A 1 92 ? 5.809 7.418 12.5 1 96.81 92 ALA A CA 1
ATOM 700 C C . ALA A 1 92 ? 6.992 6.793 11.766 1 96.81 92 ALA A C 1
ATOM 702 O O . ALA A 1 92 ? 7.66 5.902 12.297 1 96.81 92 ALA A O 1
ATOM 703 N N . TRP A 1 93 ? 7.27 7.293 10.602 1 96.12 93 TRP A N 1
ATOM 704 C CA . TRP A 1 93 ? 8.391 6.762 9.836 1 96.12 93 TRP A CA 1
ATOM 705 C C . TRP A 1 93 ? 9.719 7.109 10.508 1 96.12 93 TRP A C 1
ATOM 707 O O . TRP A 1 93 ? 10.594 6.254 10.656 1 96.12 93 TRP A O 1
ATOM 717 N N . ARG A 1 94 ? 9.883 8.328 10.93 1 97 94 ARG A N 1
ATOM 718 C CA . ARG A 1 94 ? 11.109 8.766 11.594 1 97 94 ARG A CA 1
ATOM 719 C C . ARG A 1 94 ? 11.375 7.938 12.844 1 97 94 ARG A C 1
ATOM 721 O O . ARG A 1 94 ? 12.516 7.531 13.094 1 97 94 ARG A O 1
ATOM 728 N N . ARG A 1 95 ? 10.352 7.645 13.484 1 96.69 95 ARG A N 1
ATOM 729 C CA . ARG A 1 95 ? 10.508 7.031 14.805 1 96.69 95 ARG A CA 1
ATOM 730 C C . ARG A 1 95 ? 10.672 5.52 14.688 1 96.69 95 ARG A C 1
ATOM 73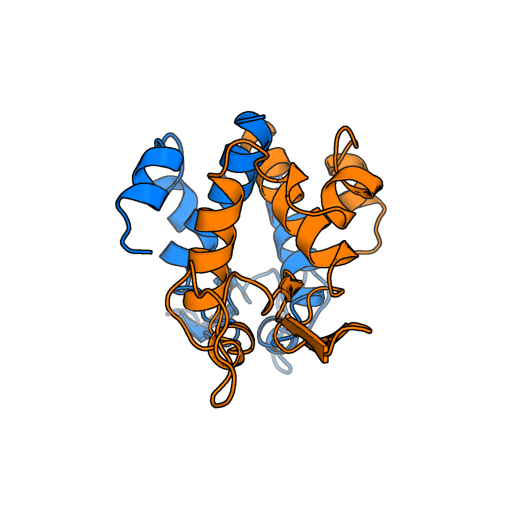2 O O . ARG A 1 95 ? 11.414 4.906 15.453 1 96.69 95 ARG A O 1
ATOM 739 N N . HIS A 1 96 ? 10.031 4.941 13.656 1 95.44 96 HIS A N 1
ATOM 740 C CA . HIS A 1 96 ? 9.898 3.492 13.734 1 95.44 96 HIS A CA 1
ATOM 741 C C . HIS A 1 96 ? 10.523 2.816 12.516 1 95.44 96 HIS A C 1
ATOM 743 O O . HIS A 1 96 ? 10.781 1.611 12.539 1 95.44 96 HIS A O 1
ATOM 749 N N . CYS A 1 97 ? 10.719 3.553 11.453 1 95 97 CYS A N 1
ATOM 750 C CA . CYS A 1 97 ? 11.117 2.895 10.219 1 95 97 CYS A CA 1
ATOM 751 C C . CYS A 1 97 ? 12.516 3.33 9.797 1 95 97 CYS A C 1
ATOM 753 O O . CYS A 1 97 ? 13.32 2.506 9.359 1 95 97 CYS A O 1
ATOM 755 N N . GLN A 1 98 ? 12.844 4.609 9.961 1 93.44 98 GLN A N 1
ATOM 756 C CA . GLN A 1 98 ? 14.094 5.195 9.484 1 93.44 98 GLN A CA 1
ATOM 757 C C . GLN A 1 98 ? 15.297 4.488 10.094 1 93.44 98 GLN A C 1
ATOM 759 O O . GLN A 1 98 ? 15.398 4.363 11.32 1 93.44 98 GLN A O 1
ATOM 764 N N . GLY A 1 99 ? 16.125 3.971 9.18 1 88.44 99 GLY A N 1
ATOM 765 C CA . GLY A 1 99 ? 17.391 3.404 9.641 1 88.44 99 GLY A CA 1
ATOM 766 C C . GLY A 1 99 ? 17.234 1.999 10.195 1 88.44 99 GLY A C 1
ATOM 767 O O . GLY A 1 99 ? 18.219 1.405 10.656 1 88.44 99 GLY A O 1
ATOM 768 N N . LYS A 1 100 ? 16.031 1.489 10.141 1 88.38 100 LYS A N 1
ATOM 769 C CA . LYS A 1 100 ? 15.812 0.141 10.664 1 88.38 100 LYS A CA 1
ATOM 770 C C . LYS A 1 100 ? 16.109 -0.911 9.602 1 88.38 100 LYS A C 1
ATOM 772 O O . LYS A 1 100 ? 16.016 -0.639 8.398 1 88.38 100 LYS A O 1
ATOM 777 N N . ASP A 1 101 ? 16.578 -2.027 10.117 1 85.56 101 ASP A N 1
ATOM 778 C CA . ASP A 1 101 ? 16.672 -3.186 9.234 1 85.56 101 ASP A CA 1
ATOM 779 C C . ASP A 1 101 ? 15.281 -3.77 8.953 1 85.56 101 ASP A C 1
ATOM 781 O O . ASP A 1 101 ? 14.789 -4.602 9.719 1 85.56 101 ASP A O 1
ATOM 785 N N . LEU A 1 102 ? 14.742 -3.396 7.852 1 81.19 102 LEU A N 1
ATOM 786 C CA . LEU A 1 102 ? 13.344 -3.725 7.594 1 81.19 102 LEU A CA 1
ATOM 787 C C . LEU A 1 102 ? 13.203 -5.18 7.152 1 81.19 102 LEU A C 1
ATOM 789 O O . LEU A 1 102 ? 12.125 -5.762 7.277 1 81.19 102 LEU A O 1
ATOM 793 N N . LYS A 1 103 ? 14.18 -5.719 6.695 1 76.81 103 LYS A N 1
ATOM 794 C CA . LYS A 1 103 ? 14.117 -7.145 6.395 1 76.81 103 LYS A CA 1
ATOM 795 C C . LYS A 1 103 ? 13.844 -7.961 7.656 1 76.81 103 LYS A C 1
ATOM 797 O O . LYS A 1 103 ? 12.945 -8.805 7.676 1 76.81 103 LYS A O 1
ATOM 802 N N . ASP A 1 104 ? 14.68 -7.648 8.625 1 75.94 104 ASP A N 1
ATOM 803 C CA . ASP A 1 104 ? 14.523 -8.352 9.891 1 75.94 104 ASP A CA 1
ATOM 804 C C . ASP A 1 104 ? 13.172 -8.031 10.531 1 75.94 104 ASP A C 1
ATOM 806 O O . ASP A 1 104 ? 12.547 -8.906 11.141 1 75.94 104 ASP A O 1
ATOM 810 N N . TRP A 1 105 ? 12.773 -6.863 10.43 1 77.94 105 TRP A N 1
ATOM 811 C CA . TRP A 1 105 ? 11.5 -6.457 11.008 1 77.94 105 TRP A CA 1
ATOM 812 C C . TRP A 1 105 ? 10.344 -7.223 10.375 1 77.94 105 TRP A C 1
ATOM 814 O O . TRP A 1 105 ? 9.461 -7.723 11.078 1 77.94 105 TRP A O 1
ATOM 824 N N . VAL A 1 106 ? 10.398 -7.332 9.133 1 74 106 VAL A N 1
ATOM 825 C CA . VAL A 1 106 ? 9.336 -8.039 8.422 1 74 106 VAL A CA 1
ATOM 826 C C . VAL A 1 106 ? 9.367 -9.523 8.805 1 74 106 VAL A C 1
ATOM 828 O O . VAL A 1 106 ? 8.312 -10.141 8.977 1 74 106 VAL A O 1
ATOM 831 N N . ASP A 1 107 ? 10.516 -10.008 8.945 1 72.12 107 ASP A N 1
ATOM 832 C CA . ASP A 1 107 ? 10.656 -11.406 9.336 1 72.12 107 ASP A CA 1
ATOM 833 C C . ASP A 1 107 ? 10.125 -11.641 10.75 1 72.12 107 ASP A C 1
ATOM 835 O O . ASP A 1 107 ? 9.555 -12.695 11.031 1 72.12 107 ASP A O 1
ATOM 839 N N . GLY A 1 108 ? 10.5 -10.773 11.594 1 60.81 108 GLY A N 1
ATOM 840 C CA . GLY A 1 108 ? 10.133 -10.906 12.992 1 60.81 108 GLY A CA 1
ATOM 841 C C . GLY A 1 108 ? 8.703 -10.492 13.281 1 60.81 108 GLY A C 1
ATOM 842 O O . GLY A 1 108 ? 8.133 -10.867 14.305 1 60.81 108 GLY A O 1
ATOM 843 N N . CYS A 1 109 ? 8.422 -9.461 12.641 1 57.34 109 CYS A N 1
ATOM 844 C CA . CYS A 1 109 ? 7.066 -8.969 12.859 1 57.34 109 CYS A CA 1
ATOM 845 C C . CYS A 1 109 ? 6.039 -9.969 12.336 1 57.34 109 CYS A C 1
ATOM 847 O O . CYS A 1 109 ? 6.238 -10.578 11.281 1 57.34 109 CYS A O 1
ATOM 849 N N . ASP A 1 110 ? 5.738 -10.883 13.211 1 52.38 110 ASP A N 1
ATOM 850 C CA . ASP A 1 110 ? 4.594 -11.664 12.742 1 52.38 110 ASP A CA 1
ATOM 851 C C . ASP A 1 110 ? 3.652 -10.805 11.906 1 52.38 110 ASP A C 1
ATOM 853 O O . ASP A 1 110 ? 2.537 -10.5 12.336 1 52.38 110 ASP A O 1
ATOM 857 N N . LEU A 1 111 ? 4.445 -10.031 11.25 1 49.03 111 LEU A N 1
ATOM 858 C CA . LEU A 1 111 ? 3.436 -9.547 10.312 1 49.03 111 LEU A CA 1
ATOM 859 C C . LEU A 1 111 ? 2.695 -10.703 9.656 1 49.03 111 LEU A C 1
ATOM 861 O O . LEU A 1 111 ? 3.24 -11.805 9.539 1 49.03 111 LEU A O 1
ATOM 865 N N . ASN B 1 1 ? 16 11.977 1.729 1 59.16 1 ASN B N 1
ATOM 866 C CA . ASN B 1 1 ? 16.578 10.664 1.461 1 59.16 1 ASN B CA 1
ATOM 867 C C . ASN B 1 1 ? 15.844 9.945 0.331 1 59.16 1 ASN B C 1
ATOM 869 O O . ASN B 1 1 ? 14.75 9.43 0.529 1 59.16 1 ASN B O 1
ATOM 873 N N . TRP B 1 2 ? 16.219 10.117 -0.81 1 73.69 2 TRP B N 1
ATOM 874 C CA . TRP B 1 2 ? 15.68 9.664 -2.088 1 73.69 2 TRP B CA 1
ATOM 875 C C . TRP B 1 2 ? 15.602 8.141 -2.133 1 73.69 2 TRP B C 1
ATOM 877 O O . TRP B 1 2 ? 14.672 7.574 -2.707 1 73.69 2 TRP B O 1
ATOM 887 N N . SER B 1 3 ? 16.5 7.484 -1.392 1 80.5 3 SER B N 1
ATOM 888 C CA . SER B 1 3 ? 16.531 6.023 -1.415 1 80.5 3 SER B CA 1
ATOM 889 C C . SER B 1 3 ? 15.258 5.434 -0.801 1 80.5 3 SER B C 1
ATOM 891 O O . SER B 1 3 ? 14.703 4.469 -1.325 1 80.5 3 SER B O 1
ATOM 893 N N . ALA B 1 4 ? 14.742 6.047 0.227 1 84.31 4 ALA B N 1
ATOM 894 C CA . ALA B 1 4 ? 13.539 5.555 0.883 1 84.31 4 ALA B CA 1
ATOM 895 C C . ALA B 1 4 ? 12.305 5.773 0.004 1 84.31 4 ALA B C 1
ATOM 897 O O . ALA B 1 4 ? 11.453 4.895 -0.104 1 84.31 4 ALA B O 1
ATOM 898 N N . LEU B 1 5 ? 12.281 6.891 -0.621 1 84.62 5 LEU B N 1
ATOM 899 C CA . LEU B 1 5 ? 11.172 7.195 -1.521 1 84.62 5 LEU B CA 1
ATOM 900 C C . LEU B 1 5 ? 11.156 6.23 -2.703 1 84.62 5 LEU B C 1
ATOM 902 O O . LEU B 1 5 ? 10.102 5.691 -3.051 1 84.62 5 LEU B O 1
ATOM 906 N N . ARG B 1 6 ? 12.289 6.023 -3.291 1 82.19 6 ARG B N 1
ATOM 907 C CA . ARG B 1 6 ? 12.391 5.078 -4.398 1 82.19 6 ARG B CA 1
ATOM 908 C C . ARG B 1 6 ? 11.93 3.688 -3.977 1 82.19 6 ARG B C 1
ATOM 910 O O . ARG B 1 6 ? 11.234 3.004 -4.73 1 82.19 6 ARG B O 1
ATOM 917 N N . GLY B 1 7 ? 12.336 3.369 -2.801 1 83.06 7 GLY B N 1
ATOM 918 C CA . GLY B 1 7 ? 11.922 2.084 -2.262 1 83.06 7 GLY B CA 1
ATOM 919 C C . GLY B 1 7 ? 10.414 1.938 -2.16 1 83.06 7 GLY B C 1
ATOM 920 O O . GLY B 1 7 ? 9.844 0.956 -2.639 1 83.06 7 GLY B O 1
ATOM 921 N N . ALA B 1 8 ? 9.805 2.93 -1.678 1 88.31 8 ALA B N 1
ATOM 922 C CA . ALA B 1 8 ? 8.359 2.908 -1.528 1 88.31 8 ALA B CA 1
ATOM 923 C C . ALA B 1 8 ? 7.664 2.895 -2.889 1 88.31 8 ALA B C 1
ATOM 925 O O . ALA B 1 8 ? 6.609 2.277 -3.049 1 88.31 8 ALA B O 1
ATOM 926 N N . ALA B 1 9 ? 8.297 3.459 -3.834 1 91.69 9 ALA B N 1
ATOM 927 C CA . ALA B 1 9 ? 7.711 3.561 -5.168 1 91.69 9 ALA B CA 1
ATOM 928 C C . ALA B 1 9 ? 7.656 2.195 -5.848 1 91.69 9 ALA B C 1
ATOM 930 O O . ALA B 1 9 ? 6.809 1.958 -6.711 1 91.69 9 ALA B O 1
ATOM 931 N N . GLU B 1 10 ? 8.547 1.263 -5.445 1 92.88 10 GLU B N 1
ATOM 932 C CA . GLU B 1 10 ? 8.516 -0.088 -6 1 92.88 10 GLU B CA 1
ATOM 933 C C . GLU B 1 10 ? 7.188 -0.776 -5.707 1 92.88 10 GLU B C 1
ATOM 935 O O . GLU B 1 10 ? 6.578 -1.365 -6.598 1 92.88 10 GLU B O 1
ATOM 940 N N . GLY B 1 11 ? 6.762 -0.655 -4.453 1 94.25 11 GLY B N 1
ATOM 941 C CA . GLY B 1 11 ? 5.48 -1.223 -4.066 1 94.25 11 GLY B CA 1
ATOM 942 C C . GLY B 1 11 ? 4.301 -0.546 -4.738 1 94.25 11 GLY B C 1
ATOM 943 O O . GLY B 1 11 ? 3.314 -1.203 -5.086 1 94.25 11 GLY B O 1
ATOM 944 N N . VAL B 1 12 ? 4.395 0.707 -4.898 1 94.75 12 VAL B N 1
ATOM 945 C CA . VAL B 1 12 ? 3.346 1.488 -5.547 1 94.75 12 VAL B CA 1
ATOM 946 C C . VAL B 1 12 ? 3.211 1.062 -7.008 1 94.75 12 VAL B C 1
ATOM 948 O O . VAL B 1 12 ? 2.102 0.823 -7.492 1 94.75 12 VAL B O 1
ATOM 951 N N . CYS B 1 13 ? 4.348 0.981 -7.656 1 94.75 13 CYS B N 1
ATOM 952 C CA . CYS B 1 13 ? 4.352 0.545 -9.047 1 94.75 13 CYS B CA 1
ATOM 953 C C . CYS B 1 13 ? 3.734 -0.84 -9.188 1 94.75 13 CYS B C 1
ATOM 955 O O . CYS B 1 13 ? 2.904 -1.068 -10.07 1 94.75 13 CYS B O 1
ATOM 957 N N . LEU B 1 14 ? 4.105 -1.748 -8.336 1 96.31 14 LEU B N 1
ATOM 958 C CA . LEU B 1 14 ? 3.568 -3.105 -8.359 1 96.31 14 LEU B CA 1
ATOM 959 C C . LEU B 1 14 ? 2.051 -3.094 -8.211 1 96.31 14 LEU B C 1
ATOM 961 O O . LEU B 1 14 ? 1.339 -3.701 -9.008 1 96.31 14 LEU B O 1
ATOM 965 N N . ALA B 1 15 ? 1.59 -2.373 -7.199 1 96.81 15 ALA B N 1
ATOM 966 C CA . ALA B 1 15 ? 0.154 -2.328 -6.934 1 96.81 15 ALA B CA 1
ATOM 967 C C . ALA B 1 15 ? -0.6 -1.709 -8.109 1 96.81 15 ALA B C 1
ATOM 969 O O . ALA B 1 15 ? -1.707 -2.141 -8.438 1 96.81 15 ALA B O 1
ATOM 970 N N . TYR B 1 16 ? -0.02 -0.725 -8.703 1 95.81 16 TYR B N 1
ATOM 971 C CA . TYR B 1 16 ? -0.656 -0.074 -9.844 1 95.81 16 TYR B CA 1
ATOM 972 C C . TYR B 1 16 ? -0.84 -1.053 -11 1 95.81 16 TYR B C 1
ATOM 974 O O . TYR B 1 16 ? -1.952 -1.224 -11.5 1 95.81 16 TYR B O 1
ATOM 982 N N . PHE B 1 17 ? 0.11 -1.751 -11.344 1 96.25 17 PHE B N 1
ATOM 983 C CA . PHE B 1 17 ? 0.073 -2.547 -12.562 1 96.25 17 PHE B CA 1
ATOM 984 C C . PHE B 1 17 ? -0.576 -3.902 -12.305 1 96.25 17 PHE B C 1
ATOM 986 O O . PHE B 1 17 ? -0.964 -4.598 -13.242 1 96.25 17 PHE B O 1
ATOM 993 N N . THR B 1 18 ? -0.672 -4.289 -11.031 1 97.94 18 THR B N 1
ATOM 994 C CA . THR B 1 18 ? -1.341 -5.559 -10.758 1 97.94 18 THR B CA 1
ATOM 995 C C . THR B 1 18 ? -2.854 -5.367 -10.695 1 97.94 18 THR B C 1
ATOM 997 O O . THR B 1 18 ? -3.609 -6.188 -11.219 1 97.94 18 THR B O 1
ATOM 1000 N N . SER B 1 19 ? -3.369 -4.223 -10.07 1 98.06 19 SER B N 1
ATOM 1001 C CA . SER B 1 19 ? -4.805 -4.168 -9.828 1 98.06 19 SER B CA 1
ATOM 1002 C C . SER B 1 19 ? -5.34 -2.75 -9.992 1 98.06 19 SER B C 1
ATOM 1004 O O . SER B 1 19 ? -6.539 -2.512 -9.828 1 98.06 19 SER B O 1
ATOM 1006 N N . GLY B 1 20 ? -4.469 -1.761 -10.203 1 95.81 20 GLY B N 1
ATOM 1007 C CA . GLY B 1 20 ? -4.902 -0.374 -10.172 1 95.81 20 GLY B CA 1
ATOM 1008 C C . GLY B 1 20 ? -5.27 0.109 -8.781 1 95.81 20 GLY B C 1
ATOM 1009 O O . GLY B 1 20 ? -6.168 0.937 -8.625 1 95.81 20 GLY B O 1
ATOM 1010 N N . PHE B 1 21 ? -4.688 -0.564 -7.738 1 96.75 21 PHE B N 1
ATOM 1011 C CA . PHE B 1 21 ? -4.805 -0.183 -6.336 1 96.75 21 PHE B CA 1
ATOM 1012 C C . PHE B 1 21 ? -6.113 -0.69 -5.742 1 96.75 21 PHE B C 1
ATOM 1014 O O . PHE B 1 21 ? -6.531 -0.239 -4.672 1 96.75 21 PHE B O 1
ATOM 1021 N N . ASN B 1 22 ? -6.73 -1.579 -6.453 1 97.88 22 ASN B N 1
ATOM 1022 C CA . ASN B 1 22 ? -7.996 -2.115 -5.969 1 97.88 22 ASN B CA 1
ATOM 1023 C C . ASN B 1 22 ? -7.781 -3.236 -4.957 1 97.88 22 ASN B C 1
ATOM 1025 O O . ASN B 1 22 ? -7.379 -4.34 -5.324 1 97.88 22 ASN B O 1
ATOM 1029 N N . THR B 1 23 ? -8.164 -3.035 -3.691 1 98.44 23 THR B N 1
ATOM 1030 C CA . THR B 1 23 ? -7.879 -3.986 -2.623 1 98.44 23 THR B CA 1
ATOM 1031 C C . THR B 1 23 ? -8.781 -5.211 -2.734 1 98.44 23 THR B C 1
ATOM 1033 O O . THR B 1 23 ? -8.5 -6.25 -2.133 1 98.44 23 THR B O 1
ATOM 1036 N N . ALA B 1 24 ? -9.867 -5.117 -3.467 1 98.12 24 ALA B N 1
ATOM 1037 C CA . ALA B 1 24 ? -10.836 -6.207 -3.564 1 98.12 24 ALA B CA 1
ATOM 1038 C C . ALA B 1 24 ? -10.789 -6.859 -4.941 1 98.12 24 ALA B C 1
ATOM 1040 O O . ALA B 1 24 ? -11.719 -7.574 -5.332 1 98.12 24 ALA B O 1
ATOM 1041 N N . ALA B 1 25 ? -9.766 -6.574 -5.672 1 98.31 25 ALA B N 1
ATOM 1042 C CA . ALA B 1 25 ? -9.672 -7.086 -7.035 1 98.31 25 ALA B CA 1
ATOM 1043 C C . ALA B 1 25 ? -9.555 -8.609 -7.047 1 98.31 25 ALA B C 1
ATOM 1045 O O . ALA B 1 25 ? -8.797 -9.18 -6.262 1 98.31 25 ALA B O 1
ATOM 1046 N N . VAL B 1 26 ? -10.328 -9.258 -7.863 1 98.44 26 VAL B N 1
ATOM 1047 C CA . VAL B 1 26 ? -10.227 -10.688 -8.117 1 98.44 26 VAL B CA 1
ATOM 1048 C C . VAL B 1 26 ? -10.156 -10.938 -9.625 1 98.44 26 VAL B C 1
ATOM 1050 O O . VAL B 1 26 ? -10.984 -10.445 -10.383 1 98.44 26 VAL B O 1
ATOM 1053 N N . ASP B 1 27 ? -9.086 -11.57 -10.023 1 98.06 27 ASP B N 1
ATOM 1054 C CA . ASP B 1 27 ? -8.961 -12.016 -11.406 1 98.06 27 ASP B CA 1
ATOM 1055 C C . ASP B 1 27 ? -9 -13.539 -11.492 1 98.06 27 ASP B C 1
ATOM 1057 O O . ASP B 1 27 ? -8.492 -14.234 -10.602 1 98.06 27 ASP B O 1
ATOM 1061 N N . HIS B 1 28 ? -9.602 -14.078 -12.555 1 96.81 28 HIS B N 1
ATOM 1062 C CA . HIS B 1 28 ? -9.734 -15.523 -12.75 1 96.81 28 HIS B CA 1
ATOM 1063 C C . HIS B 1 28 ? -8.812 -16.016 -13.859 1 96.81 28 HIS B C 1
ATOM 1065 O O . HIS B 1 28 ? -8.695 -15.383 -14.906 1 96.81 28 HIS B O 1
ATOM 1071 N N . GLU B 1 29 ? -8.164 -17.109 -13.547 1 96.31 29 GLU B N 1
ATOM 1072 C CA . GLU B 1 29 ? -7.262 -17.719 -14.523 1 96.31 29 GLU B CA 1
ATOM 1073 C C . GLU B 1 29 ? -7.953 -18.844 -15.281 1 96.31 29 GLU B C 1
ATOM 1075 O O . GLU B 1 29 ? -8.977 -19.375 -14.828 1 96.31 29 GLU B O 1
ATOM 1080 N N . ALA B 1 30 ? -7.344 -19.219 -16.328 1 95.75 30 ALA B N 1
ATOM 1081 C CA . ALA B 1 30 ? -7.898 -20.25 -17.188 1 95.75 30 ALA B CA 1
ATOM 1082 C C . ALA B 1 30 ? -7.938 -21.594 -16.469 1 95.75 30 ALA B C 1
ATOM 1084 O O . ALA B 1 30 ? -8.836 -22.406 -16.703 1 95.75 30 ALA B O 1
ATOM 1085 N N . ASP B 1 31 ? -7.043 -21.875 -15.547 1 93.56 31 ASP B N 1
ATOM 1086 C CA . ASP B 1 31 ? -6.949 -23.172 -14.859 1 93.56 31 ASP B CA 1
ATOM 1087 C C . ASP B 1 31 ? -7.875 -23.219 -13.648 1 93.56 31 ASP B C 1
ATOM 1089 O O . ASP B 1 31 ? -7.855 -24.172 -12.883 1 93.56 31 ASP B O 1
ATOM 1093 N N . GLY B 1 32 ? -8.633 -22.141 -13.445 1 93.38 32 GLY B N 1
ATOM 1094 C CA . GLY B 1 32 ? -9.594 -22.109 -12.344 1 93.38 32 GLY B CA 1
ATOM 1095 C C . GLY B 1 32 ? -9.07 -21.375 -11.125 1 93.38 32 GLY B C 1
ATOM 1096 O O . GLY B 1 32 ? -9.844 -21.031 -10.227 1 93.38 32 GLY B O 1
ATOM 1097 N N . SER B 1 33 ? -7.789 -21.109 -11.078 1 95.62 33 SER B N 1
ATOM 1098 C CA . SER B 1 33 ? -7.238 -20.359 -9.953 1 95.62 33 SER B CA 1
ATOM 1099 C C . SER B 1 33 ? -7.609 -18.875 -10.039 1 95.62 33 SER B C 1
ATOM 1101 O O . SER B 1 33 ? -8.141 -18.422 -11.055 1 95.62 33 SER B O 1
ATOM 1103 N N . THR B 1 34 ? -7.422 -18.203 -8.891 1 97.12 34 THR B N 1
ATOM 1104 C CA . THR B 1 34 ? -7.719 -16.781 -8.82 1 97.12 34 THR B CA 1
ATOM 1105 C C . THR B 1 34 ? -6.488 -15.992 -8.383 1 97.12 34 THR B C 1
ATOM 1107 O O . THR B 1 34 ? -5.598 -16.531 -7.727 1 97.12 34 THR B O 1
ATOM 1110 N N . ASN B 1 35 ? -6.398 -14.773 -8.859 1 98.31 35 ASN B N 1
ATOM 1111 C CA . ASN B 1 35 ? -5.5 -13.75 -8.336 1 98.31 35 ASN B CA 1
ATOM 1112 C C . ASN B 1 35 ? -6.242 -12.75 -7.453 1 98.31 35 ASN B C 1
ATOM 1114 O O . ASN B 1 35 ? -7.285 -12.227 -7.848 1 98.31 35 ASN B O 1
ATOM 1118 N N . ASN B 1 36 ? -5.727 -12.578 -6.32 1 98.69 36 ASN B N 1
ATOM 1119 C CA . ASN B 1 36 ? -6.559 -11.938 -5.305 1 98.69 36 ASN B CA 1
ATOM 1120 C C . ASN B 1 36 ? -5.887 -10.703 -4.723 1 98.69 36 ASN B C 1
ATOM 1122 O O . ASN B 1 36 ? -4.699 -10.727 -4.402 1 98.69 36 ASN B O 1
ATOM 1126 N N . GLY B 1 37 ? -6.734 -9.609 -4.586 1 98.62 37 GLY B N 1
ATOM 1127 C CA . GLY B 1 37 ? -6.328 -8.422 -3.846 1 98.62 37 GLY B CA 1
ATOM 1128 C C . GLY B 1 37 ? -5.469 -7.477 -4.66 1 98.62 37 GLY B C 1
ATOM 1129 O O . GLY B 1 37 ? -5.277 -7.68 -5.859 1 98.62 37 GLY B O 1
ATOM 1130 N N . ILE B 1 38 ? -4.949 -6.492 -3.939 1 98.62 38 ILE B N 1
ATOM 1131 C CA . ILE B 1 38 ? -4.262 -5.355 -4.543 1 98.62 38 ILE B CA 1
ATOM 1132 C C . ILE B 1 38 ? -3 -5.836 -5.258 1 98.62 38 ILE B C 1
ATOM 1134 O O . ILE B 1 38 ? -2.621 -5.285 -6.293 1 98.62 38 ILE B O 1
ATOM 1138 N N . PHE B 1 39 ? -2.371 -6.949 -4.773 1 98.56 39 PHE B N 1
ATOM 1139 C CA . PHE B 1 39 ? -1.139 -7.438 -5.383 1 98.56 39 PHE B CA 1
ATOM 1140 C C . PHE B 1 39 ? -1.409 -8.672 -6.242 1 98.56 39 PHE B C 1
ATOM 1142 O O . PHE B 1 39 ? -0.478 -9.281 -6.77 1 98.56 39 PHE B O 1
ATOM 1149 N N . GLN B 1 40 ? -2.654 -9.062 -6.328 1 98.62 40 GLN B N 1
ATOM 1150 C CA . GLN B 1 40 ? -3.08 -10.172 -7.184 1 98.62 40 GLN B CA 1
ATOM 1151 C C . GLN B 1 40 ? -2.287 -11.438 -6.883 1 98.62 40 GLN B C 1
ATOM 1153 O O . GLN B 1 40 ? -1.674 -12.023 -7.777 1 98.62 40 GLN B O 1
ATOM 1158 N N . ILE B 1 41 ? -2.42 -11.898 -5.723 1 98.5 41 ILE B N 1
ATOM 1159 C CA . ILE B 1 41 ? -1.729 -13.094 -5.25 1 98.5 41 ILE B CA 1
ATOM 1160 C C . ILE B 1 41 ? -2.516 -14.344 -5.648 1 98.5 41 ILE B C 1
ATOM 1162 O O . ILE B 1 41 ? -3.723 -14.422 -5.41 1 98.5 41 ILE B O 1
ATOM 1166 N N . SER B 1 42 ? -1.834 -15.273 -6.148 1 97.81 42 SER B N 1
ATOM 1167 C CA . SER B 1 42 ? -2.455 -16.422 -6.797 1 97.81 42 SER B CA 1
ATOM 1168 C C . SER B 1 42 ? -2.959 -17.438 -5.766 1 97.81 42 SER B C 1
ATOM 1170 O O . SER B 1 42 ? -2.273 -17.719 -4.781 1 97.81 42 SER B O 1
ATOM 1172 N N . SER B 1 43 ? -4.062 -18.031 -6.039 1 97.62 43 SER B N 1
ATOM 1173 C CA . SER B 1 43 ? -4.617 -19.094 -5.203 1 97.62 43 SER B CA 1
ATOM 1174 C C . SER B 1 43 ? -4.02 -20.453 -5.559 1 97.62 43 SER B C 1
ATOM 1176 O O . SER B 1 43 ? -4.332 -21.453 -4.926 1 97.62 43 SER B O 1
ATOM 1178 N N . ARG B 1 44 ? -3.152 -20.422 -6.566 1 95.5 44 ARG B N 1
ATOM 1179 C CA . ARG B 1 44 ? -2.555 -21.688 -6.969 1 95.5 44 ARG B CA 1
ATOM 1180 C C . ARG B 1 44 ? -1.685 -22.266 -5.855 1 95.5 44 ARG B C 1
ATOM 1182 O O . ARG B 1 44 ? -1.61 -23.484 -5.688 1 95.5 44 ARG B O 1
ATOM 1189 N N . LYS B 1 45 ? -1.083 -21.375 -5.133 1 95.5 45 LYS B N 1
ATOM 1190 C CA . LYS B 1 45 ? -0.165 -21.938 -4.145 1 95.5 45 LYS B CA 1
ATOM 1191 C C . LYS B 1 45 ? -0.093 -21.062 -2.898 1 95.5 45 LYS B C 1
ATOM 1193 O O . LYS B 1 45 ? 0.301 -21.531 -1.827 1 95.5 45 LYS B O 1
ATOM 1198 N N . TRP B 1 46 ? -0.578 -19.953 -2.984 1 97.56 46 TRP B N 1
ATOM 1199 C CA . TRP B 1 46 ? -0.239 -19.016 -1.918 1 97.56 46 TRP B CA 1
ATOM 1200 C C . TRP B 1 46 ? -1.364 -18.922 -0.893 1 97.56 46 TRP B C 1
ATOM 1202 O O . TRP B 1 46 ? -1.113 -18.719 0.298 1 97.56 46 TRP B O 1
ATOM 1212 N N . CYS B 1 47 ? -2.619 -19.031 -1.284 1 97.56 47 CYS B N 1
ATOM 1213 C CA . CYS B 1 47 ? -3.791 -19 -0.417 1 97.56 47 CYS B CA 1
ATOM 1214 C C . CYS B 1 47 ? -4.781 -20.094 -0.79 1 97.56 47 CYS B C 1
ATOM 1216 O O . CYS B 1 47 ? -4.605 -20.781 -1.796 1 97.56 47 CYS B O 1
ATOM 1218 N N . LYS B 1 48 ? -5.77 -20.266 0.085 1 95.19 48 LYS B N 1
ATOM 1219 C CA . LYS B 1 48 ? -6.711 -21.344 -0.187 1 95.19 48 LYS B CA 1
ATOM 1220 C C . LYS B 1 48 ? -8.148 -20.844 -0.188 1 95.19 48 LYS B C 1
ATOM 1222 O O . LYS B 1 48 ? -8.492 -19.938 0.576 1 95.19 48 LYS B O 1
ATOM 1227 N N . ASN B 1 49 ? -8.844 -21.391 -1.11 1 92.19 49 ASN B N 1
ATOM 1228 C CA . ASN B 1 49 ? -10.297 -21.234 -1.085 1 92.19 49 ASN B CA 1
ATOM 1229 C C . ASN B 1 49 ? -10.969 -22.375 -0.33 1 92.19 49 ASN B C 1
ATOM 1231 O O . ASN B 1 49 ? -10.312 -23.344 0.042 1 92.19 49 ASN B O 1
ATOM 1235 N N . LEU B 1 50 ? -12.156 -22.281 0.071 1 81.69 50 LEU B N 1
ATOM 1236 C CA . LEU B 1 50 ? -12.859 -23.266 0.886 1 81.69 50 LEU B CA 1
ATOM 1237 C C . LEU B 1 50 ? -12.82 -24.641 0.224 1 81.69 50 LEU B C 1
ATOM 1239 O O . LEU B 1 50 ? -12.688 -25.656 0.906 1 81.69 50 LEU B O 1
ATOM 1243 N N . SER B 1 51 ? -12.773 -24.703 -0.983 1 73.81 51 SER B N 1
ATOM 1244 C CA . SER B 1 51 ? -13.039 -26 -1.59 1 73.81 51 SER B CA 1
ATOM 1245 C C . SER B 1 51 ? -11.836 -26.5 -2.385 1 73.81 51 SER B C 1
ATOM 1247 O O . SER B 1 51 ? -11.969 -27.391 -3.225 1 73.81 51 SER B O 1
ATOM 1249 N N . THR B 1 52 ? -10.75 -26.031 -2.078 1 71.38 52 THR B N 1
ATOM 1250 C CA . THR B 1 52 ? -9.664 -26.469 -2.943 1 71.38 52 THR B CA 1
ATOM 1251 C C . THR B 1 52 ? -8.547 -27.109 -2.123 1 71.38 52 THR B C 1
ATOM 1253 O O . THR B 1 52 ? -8.289 -26.688 -0.99 1 71.38 52 THR B O 1
ATOM 1256 N N . ASP B 1 53 ? -8.062 -28.203 -2.691 1 85 53 ASP B N 1
ATOM 1257 C CA . ASP B 1 53 ? -6.875 -28.844 -2.133 1 85 53 ASP B CA 1
ATOM 1258 C C . ASP B 1 53 ? -5.613 -28.375 -2.859 1 85 53 ASP B C 1
ATOM 1260 O O . ASP B 1 53 ? -5.09 -29.094 -3.719 1 85 53 ASP B O 1
ATOM 1264 N N . VAL B 1 54 ? -5.211 -27.266 -2.67 1 89.12 54 VAL B N 1
ATOM 1265 C CA . VAL B 1 54 ? -4.016 -26.656 -3.25 1 89.12 54 VAL B CA 1
ATOM 1266 C C . VAL B 1 54 ? -3.064 -26.2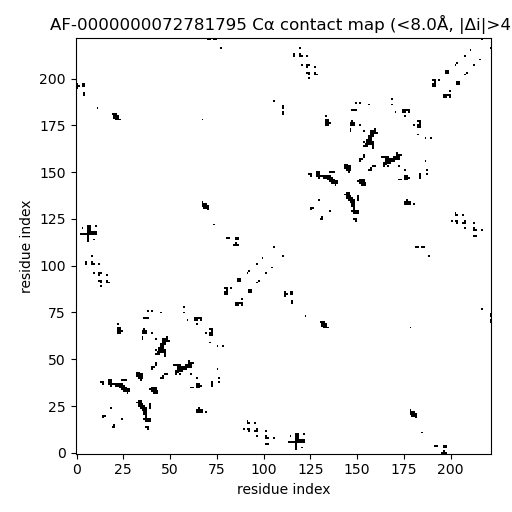34 -2.139 1 89.12 54 VAL B C 1
ATOM 1268 O O . VAL B 1 54 ? -3.475 -26.078 -0.984 1 89.12 54 VAL B O 1
ATOM 1271 N N . PRO B 1 55 ? -1.771 -26.156 -2.521 1 93.94 55 PRO B N 1
ATOM 1272 C CA . PRO B 1 55 ? -0.856 -25.609 -1.515 1 93.94 55 PRO B CA 1
ATOM 1273 C C . PRO B 1 55 ? -1.302 -24.25 -0.987 1 93.94 55 PRO B C 1
ATOM 1275 O O . PRO B 1 55 ? -1.998 -23.516 -1.688 1 93.94 55 PRO B O 1
ATOM 1278 N N . ASN B 1 56 ? -0.943 -23.953 0.243 1 96.44 56 ASN B N 1
ATOM 1279 C CA . ASN B 1 56 ? -1.267 -22.719 0.94 1 96.44 56 ASN B CA 1
ATOM 1280 C C . ASN B 1 56 ? -0.071 -22.188 1.728 1 96.44 56 ASN B C 1
ATOM 1282 O O . ASN B 1 56 ? -0.056 -22.25 2.959 1 96.44 56 ASN B O 1
ATOM 1286 N N . TRP B 1 57 ? 0.783 -21.516 1.013 1 96.38 57 TRP B N 1
ATOM 1287 C CA . TRP B 1 57 ? 2.064 -21.141 1.608 1 96.38 57 TRP B CA 1
ATOM 1288 C C . TRP B 1 57 ? 1.896 -20 2.6 1 96.38 57 TRP B C 1
ATOM 1290 O O . TRP B 1 57 ? 2.664 -19.891 3.557 1 96.38 57 TRP B O 1
ATOM 1300 N N . CYS B 1 58 ? 0.894 -19.203 2.395 1 96.06 58 CYS B N 1
ATOM 1301 C CA . CYS B 1 58 ? 0.675 -18.094 3.311 1 96.06 58 CYS B CA 1
ATOM 1302 C C . CYS B 1 58 ? -0.234 -18.5 4.461 1 96.06 58 CYS B C 1
ATOM 1304 O O . CYS B 1 58 ? -0.426 -17.734 5.41 1 96.06 58 CYS B O 1
ATOM 1306 N N . GLN B 1 59 ? -0.825 -19.672 4.375 1 95.12 59 GLN B N 1
ATOM 1307 C CA . GLN B 1 59 ? -1.682 -20.219 5.418 1 95.12 59 GLN B CA 1
ATOM 1308 C C . GLN B 1 59 ? -2.84 -19.281 5.738 1 95.12 59 GLN B C 1
ATOM 1310 O O . GLN B 1 59 ? -3.09 -18.969 6.902 1 95.12 59 GLN B O 1
ATOM 1315 N N . MET B 1 60 ? -3.553 -18.953 4.684 1 96.56 60 MET B N 1
ATOM 1316 C CA . MET B 1 60 ? -4.711 -18.078 4.82 1 96.56 60 MET B CA 1
ATOM 1317 C C . MET B 1 60 ? -5.734 -18.359 3.723 1 96.56 60 MET B C 1
ATOM 1319 O O . MET B 1 60 ? -5.438 -19.062 2.756 1 96.56 60 MET B O 1
ATOM 1323 N N . TYR B 1 61 ? -6.934 -17.844 4.008 1 97.38 61 TYR B N 1
ATOM 1324 C CA . TYR B 1 61 ? -7.93 -17.906 2.941 1 97.38 61 TYR B CA 1
ATOM 1325 C C . TYR B 1 61 ? -7.711 -16.797 1.923 1 97.38 61 TYR B C 1
ATOM 1327 O O . TYR B 1 61 ? -7.273 -15.695 2.277 1 97.38 61 TYR B O 1
ATOM 1335 N N . CYS B 1 62 ? -8.078 -17.125 0.651 1 98.12 62 CYS B N 1
ATOM 1336 C CA . CYS B 1 62 ? -7.914 -16.125 -0.395 1 98.12 62 CYS B CA 1
ATOM 1337 C C . CYS B 1 62 ? -8.82 -14.922 -0.147 1 98.12 62 CYS B C 1
ATOM 1339 O O . CYS B 1 62 ? -8.484 -13.797 -0.511 1 98.12 62 CYS B O 1
ATOM 1341 N N . SER B 1 63 ? -9.906 -15.125 0.513 1 97.81 63 SER B N 1
ATOM 1342 C CA . SER B 1 63 ? -10.805 -14.031 0.851 1 97.81 63 SER B CA 1
ATOM 1343 C C . SER B 1 63 ? -10.133 -13.031 1.781 1 97.81 63 SER B C 1
ATOM 1345 O O . SER B 1 63 ? -10.492 -11.852 1.793 1 97.81 63 SER B O 1
ATOM 1347 N N . ASP B 1 64 ? -9.133 -13.461 2.553 1 97.62 64 ASP B N 1
ATOM 1348 C CA . ASP B 1 64 ? -8.414 -12.547 3.436 1 97.62 64 ASP B CA 1
ATOM 1349 C C . ASP B 1 64 ? -7.633 -11.508 2.637 1 97.62 64 ASP B C 1
ATOM 1351 O O . ASP B 1 64 ? -7.41 -10.391 3.111 1 97.62 64 ASP B O 1
ATOM 1355 N N . LEU B 1 65 ? -7.289 -11.812 1.464 1 98.44 65 LEU B N 1
ATOM 1356 C CA . LEU B 1 65 ? -6.504 -10.938 0.604 1 98.44 65 LEU B CA 1
ATOM 1357 C C . LEU B 1 65 ? -7.383 -9.859 -0.026 1 98.44 65 LEU B C 1
ATOM 1359 O O . LEU B 1 65 ? -6.879 -8.938 -0.663 1 98.44 65 LEU B O 1
ATOM 1363 N N . LEU B 1 66 ? -8.68 -9.977 0.233 1 98.44 66 LEU B N 1
ATOM 1364 C CA . LEU B 1 66 ? -9.641 -9.016 -0.307 1 98.44 66 LEU B CA 1
ATOM 1365 C C . LEU B 1 66 ? -10.086 -8.031 0.768 1 98.44 66 LEU B C 1
ATOM 1367 O O . LEU B 1 66 ? -10.828 -7.09 0.483 1 98.44 66 LEU B O 1
ATOM 1371 N N . ASN B 1 67 ? -9.602 -8.242 1.95 1 97.62 67 ASN B N 1
ATOM 1372 C CA . ASN B 1 67 ? -9.945 -7.395 3.084 1 97.62 67 ASN B CA 1
ATOM 1373 C C . ASN B 1 67 ? -9.281 -6.02 2.98 1 97.62 67 ASN B C 1
ATOM 1375 O O . ASN B 1 67 ? -8.078 -5.922 2.746 1 97.62 67 ASN B O 1
ATOM 1379 N N . PRO B 1 68 ? -10.047 -4.969 3.127 1 97.12 68 PRO B N 1
ATOM 1380 C CA . PRO B 1 68 ? -9.461 -3.631 3.023 1 97.12 68 PRO B CA 1
ATOM 1381 C C . PRO B 1 68 ? -8.508 -3.312 4.176 1 97.12 68 PRO B C 1
ATOM 1383 O O . PRO B 1 68 ? -7.785 -2.312 4.125 1 97.12 68 PRO B O 1
ATOM 1386 N N . ASN B 1 69 ? -8.703 -4.004 5.238 1 97.31 69 ASN B N 1
ATOM 1387 C CA . ASN B 1 69 ? -7.559 -4.047 6.141 1 97.31 69 ASN B CA 1
ATOM 1388 C C . ASN B 1 69 ? -6.438 -4.918 5.578 1 97.31 69 ASN B C 1
ATOM 1390 O O . ASN B 1 69 ? -6.59 -6.137 5.469 1 97.31 69 ASN B O 1
ATOM 1394 N N . LEU B 1 70 ? -5.406 -4.395 5.199 1 97.69 70 LEU B N 1
ATOM 1395 C CA . LEU B 1 70 ? -4.41 -4.992 4.316 1 97.69 70 LEU B CA 1
ATOM 1396 C C . LEU B 1 70 ? -3.404 -5.816 5.109 1 97.69 70 LEU B C 1
ATOM 1398 O O . LEU B 1 70 ? -2.385 -6.246 4.566 1 97.69 70 LEU B O 1
ATOM 1402 N N . LYS B 1 71 ? -3.662 -6.129 6.332 1 94.62 71 LYS B N 1
ATOM 1403 C CA . LYS B 1 71 ? -2.678 -6.828 7.148 1 94.62 71 LYS B CA 1
ATOM 1404 C C . LYS B 1 71 ? -2.307 -8.172 6.527 1 94.62 71 LYS B C 1
ATOM 1406 O O . LYS B 1 71 ? -1.135 -8.438 6.254 1 94.62 71 LYS B O 1
ATOM 1411 N N . ASP B 1 72 ? -3.285 -9.008 6.25 1 94.94 72 ASP B N 1
ATOM 1412 C CA . ASP B 1 72 ? -3.018 -10.32 5.672 1 94.94 72 ASP B CA 1
ATOM 1413 C C . ASP B 1 72 ? -2.389 -10.195 4.289 1 94.94 72 ASP B C 1
ATOM 1415 O O . ASP B 1 72 ? -1.483 -10.953 3.939 1 94.94 72 ASP B O 1
ATOM 1419 N N . THR B 1 73 ? -2.883 -9.227 3.531 1 97.25 73 THR B N 1
ATOM 1420 C CA . THR B 1 73 ? -2.365 -8.977 2.189 1 97.25 73 THR B CA 1
ATOM 1421 C C . THR B 1 73 ? -0.879 -8.641 2.238 1 97.25 73 THR B C 1
ATOM 1423 O O . THR B 1 73 ? -0.083 -9.203 1.484 1 97.25 73 THR B O 1
ATOM 1426 N N . VAL B 1 74 ? -0.495 -7.809 3.117 1 95.44 74 VAL B N 1
ATOM 1427 C CA . VAL B 1 74 ? 0.889 -7.355 3.223 1 95.44 74 VAL B CA 1
ATOM 1428 C C . VAL B 1 74 ? 1.764 -8.484 3.758 1 95.44 74 VAL B C 1
ATOM 1430 O O . VAL B 1 74 ? 2.875 -8.703 3.268 1 95.44 74 VAL B O 1
ATOM 1433 N N . ILE B 1 75 ? 1.296 -9.25 4.684 1 93.44 75 ILE B N 1
ATOM 1434 C CA . ILE B 1 75 ? 2.037 -10.375 5.234 1 93.44 75 ILE B CA 1
ATOM 1435 C C . ILE B 1 75 ? 2.365 -11.375 4.121 1 93.44 75 ILE B C 1
ATOM 1437 O O . ILE B 1 75 ? 3.514 -11.797 3.979 1 93.44 75 ILE B O 1
ATOM 1441 N N . CYS B 1 76 ? 1.369 -11.711 3.363 1 95.62 76 CYS B N 1
ATOM 1442 C CA . CYS B 1 76 ? 1.591 -12.68 2.295 1 95.62 76 CYS B CA 1
ATOM 1443 C C . CYS B 1 76 ? 2.496 -12.102 1.214 1 95.62 76 CYS B C 1
ATOM 1445 O O . CYS B 1 76 ? 3.4 -12.781 0.725 1 95.62 76 CYS B O 1
ATOM 1447 N N . ALA B 1 77 ? 2.293 -10.852 0.866 1 95.94 77 ALA B N 1
ATOM 1448 C CA . ALA B 1 77 ? 3.123 -10.211 -0.15 1 95.94 77 ALA B CA 1
ATOM 1449 C C . ALA B 1 77 ? 4.586 -10.18 0.279 1 95.94 77 ALA B C 1
ATOM 1451 O O . ALA B 1 77 ? 5.484 -10.406 -0.536 1 95.94 77 ALA B O 1
ATOM 1452 N N . MET B 1 78 ? 4.797 -9.867 1.513 1 93.38 78 MET B N 1
ATOM 1453 C CA . MET B 1 78 ? 6.168 -9.82 2.008 1 93.38 78 MET B CA 1
ATOM 1454 C C . MET B 1 78 ? 6.797 -11.211 2.016 1 93.38 78 MET B C 1
ATOM 1456 O O . MET B 1 78 ? 7.984 -11.359 1.714 1 93.38 78 MET B O 1
ATOM 1460 N N . LYS B 1 79 ? 6.047 -12.203 2.344 1 92.62 79 LYS B N 1
ATOM 1461 C CA . LYS B 1 79 ? 6.543 -13.578 2.26 1 92.62 79 LYS B CA 1
ATOM 1462 C C . LYS B 1 79 ? 6.965 -13.922 0.834 1 92.62 79 LYS B C 1
ATOM 1464 O O . LYS B 1 79 ? 8.008 -14.539 0.623 1 92.62 79 LYS B O 1
ATOM 1469 N N . ILE B 1 80 ? 6.195 -13.555 -0.086 1 94.81 80 ILE B N 1
ATOM 1470 C CA . ILE B 1 80 ? 6.508 -13.781 -1.493 1 94.81 80 ILE B CA 1
ATOM 1471 C C . ILE B 1 80 ? 7.773 -13.016 -1.869 1 94.81 80 ILE B C 1
ATOM 1473 O O . ILE B 1 80 ? 8.688 -13.578 -2.482 1 94.81 80 ILE B O 1
ATOM 1477 N N . ALA B 1 81 ? 7.855 -11.781 -1.485 1 93.38 81 ALA B N 1
ATOM 1478 C CA . ALA B 1 81 ? 8.969 -10.914 -1.849 1 93.38 81 ALA B CA 1
ATOM 14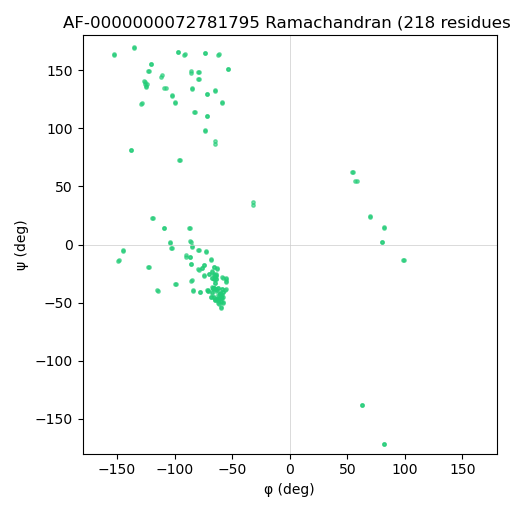79 C C . ALA B 1 81 ? 10.273 -11.398 -1.222 1 93.38 81 ALA B C 1
ATOM 1481 O O . ALA B 1 81 ? 11.359 -11.031 -1.673 1 93.38 81 ALA B O 1
ATOM 1482 N N . GLN B 1 82 ? 10.141 -12.195 -0.206 1 91.25 82 GLN B N 1
ATOM 1483 C CA . GLN B 1 82 ? 11.32 -12.695 0.487 1 91.25 82 GLN B CA 1
ATOM 1484 C C . GLN B 1 82 ? 11.852 -13.961 -0.18 1 91.25 82 GLN B C 1
ATOM 1486 O O . GLN B 1 82 ? 12.938 -14.438 0.156 1 91.25 82 GLN B O 1
ATOM 1491 N N . GLN B 1 83 ? 11.039 -14.523 -1.113 1 92.5 83 GLN B N 1
ATOM 1492 C CA . GLN B 1 83 ? 11.578 -15.609 -1.919 1 92.5 83 GLN B CA 1
ATOM 1493 C C . GLN B 1 83 ? 12.781 -15.148 -2.742 1 92.5 83 GLN B C 1
ATOM 1495 O O . GLN B 1 83 ? 13.008 -13.945 -2.893 1 92.5 83 GLN B O 1
ATOM 1500 N N . PRO B 1 84 ? 13.602 -16.078 -3.285 1 93.31 84 PRO B N 1
ATOM 1501 C CA . PRO B 1 84 ? 14.812 -15.719 -4.031 1 93.31 84 PRO B CA 1
ATOM 1502 C C . PRO B 1 84 ? 14.523 -14.773 -5.195 1 93.31 84 PRO B C 1
ATOM 1504 O O . PRO B 1 84 ? 15.359 -13.914 -5.52 1 93.31 84 PRO B O 1
ATOM 1507 N N . GLN B 1 85 ? 13.375 -14.867 -5.797 1 94.88 85 GLN B N 1
ATOM 1508 C CA . GLN B 1 85 ? 13.047 -14.023 -6.941 1 94.88 85 GLN B CA 1
ATOM 1509 C C . GLN B 1 85 ? 12.703 -12.609 -6.496 1 94.88 85 GLN B C 1
ATOM 1511 O O . GLN B 1 85 ? 12.688 -11.68 -7.309 1 94.88 85 GLN B O 1
ATOM 1516 N N . GLY B 1 86 ? 12.344 -12.461 -5.223 1 93.44 86 GLY B N 1
ATOM 1517 C CA . GLY B 1 86 ? 11.961 -11.148 -4.742 1 93.44 86 GLY B CA 1
ATOM 1518 C C . GLY B 1 86 ? 10.727 -10.594 -5.434 1 93.44 86 GLY B C 1
ATOM 1519 O O . GLY B 1 86 ? 9.766 -11.328 -5.684 1 93.44 86 GLY B O 1
ATOM 1520 N N . LEU B 1 87 ? 10.828 -9.281 -5.742 1 95.88 87 LEU B N 1
ATOM 1521 C CA . LEU B 1 87 ? 9.703 -8.641 -6.418 1 95.88 87 LEU B CA 1
ATOM 1522 C C . LEU B 1 87 ? 9.547 -9.172 -7.84 1 95.88 87 LEU B C 1
ATOM 1524 O O . LEU B 1 87 ? 8.477 -9.039 -8.445 1 95.88 87 LEU B O 1
ATOM 1528 N N . ALA B 1 88 ? 10.531 -9.859 -8.297 1 96.56 88 ALA B N 1
ATOM 1529 C CA . ALA B 1 88 ? 10.453 -10.453 -9.633 1 96.56 88 ALA B CA 1
ATOM 1530 C C . ALA B 1 88 ? 9.492 -11.633 -9.656 1 96.56 88 ALA B C 1
ATOM 1532 O O . ALA B 1 88 ? 9.203 -12.18 -10.719 1 96.56 88 ALA B O 1
ATOM 1533 N N . SER B 1 89 ? 8.992 -12 -8.5 1 96.62 89 SER B N 1
ATOM 1534 C CA . SER B 1 89 ? 7.934 -13 -8.445 1 96.62 89 SER B CA 1
ATOM 1535 C C . SER B 1 89 ? 6.676 -12.508 -9.156 1 96.62 89 SER B C 1
ATOM 1537 O O . SER B 1 89 ? 5.809 -13.305 -9.523 1 96.62 89 SER B O 1
ATOM 1539 N N . TRP B 1 90 ? 6.594 -11.211 -9.297 1 97.69 90 TRP B N 1
ATOM 1540 C CA . TRP B 1 90 ? 5.48 -10.617 -10.023 1 97.69 90 TRP B CA 1
ATOM 1541 C C . TRP B 1 90 ? 5.891 -10.258 -11.453 1 97.69 90 TRP B C 1
ATOM 1543 O O . TRP B 1 90 ? 6.781 -9.43 -11.656 1 97.69 90 TRP B O 1
ATOM 1553 N N . GLU B 1 91 ? 5.176 -10.828 -12.391 1 97.5 91 GLU B N 1
ATOM 1554 C CA . GLU B 1 91 ? 5.43 -10.484 -13.789 1 97.5 91 GLU B CA 1
ATOM 1555 C C . GLU B 1 91 ? 5.211 -9 -14.039 1 97.5 91 GLU B C 1
ATOM 1557 O O . GLU B 1 91 ? 5.969 -8.367 -14.781 1 97.5 91 GLU B O 1
ATOM 1562 N N . ALA B 1 92 ? 4.164 -8.469 -13.453 1 96.88 92 ALA B N 1
ATOM 1563 C CA . ALA B 1 92 ? 3.865 -7.051 -13.617 1 96.88 92 ALA B CA 1
ATOM 1564 C C . ALA B 1 92 ? 5.051 -6.188 -13.195 1 96.88 92 ALA B C 1
ATOM 1566 O O . ALA B 1 92 ? 5.375 -5.199 -13.859 1 96.88 92 ALA B O 1
ATOM 1567 N N . TRP B 1 93 ? 5.695 -6.594 -12.156 1 96.19 93 TRP B N 1
ATOM 1568 C CA . TRP B 1 93 ? 6.852 -5.832 -11.688 1 96.19 93 TRP B CA 1
ATOM 1569 C C . TRP B 1 93 ? 8.008 -5.938 -12.672 1 96.19 93 TRP B C 1
ATOM 1571 O O . TRP B 1 93 ? 8.633 -4.93 -13.016 1 96.19 93 TRP B O 1
ATOM 1581 N N . ARG B 1 94 ? 8.297 -7.105 -13.156 1 97.06 94 ARG B N 1
ATOM 1582 C CA . ARG B 1 94 ? 9.375 -7.309 -14.117 1 97.06 94 ARG B CA 1
ATOM 1583 C C . ARG B 1 94 ? 9.156 -6.477 -15.375 1 97.06 94 ARG B C 1
ATOM 1585 O O . ARG B 1 94 ? 10.086 -5.859 -15.891 1 97.06 94 ARG B O 1
ATOM 1592 N N . ARG B 1 95 ? 7.965 -6.418 -15.734 1 96.75 95 ARG B N 1
ATOM 1593 C CA . ARG B 1 95 ? 7.656 -5.82 -17.031 1 96.75 95 ARG B CA 1
ATOM 1594 C C . ARG B 1 95 ? 7.547 -4.305 -16.922 1 96.75 95 ARG B C 1
ATOM 1596 O O . ARG B 1 95 ? 7.945 -3.58 -17.828 1 96.75 95 ARG B O 1
ATOM 1603 N N . HIS B 1 96 ? 7.105 -3.822 -15.75 1 95.44 96 HIS B N 1
ATOM 1604 C CA . HIS B 1 96 ? 6.684 -2.426 -15.758 1 95.44 96 HIS B CA 1
ATOM 1605 C C . HIS B 1 96 ? 7.453 -1.612 -14.719 1 95.44 96 HIS B C 1
ATOM 1607 O O . HIS B 1 96 ? 7.465 -0.381 -14.773 1 95.44 96 HIS B O 1
ATOM 1613 N N . CYS B 1 97 ? 8.031 -2.273 -13.75 1 95.06 97 CYS B N 1
ATOM 1614 C CA . CYS B 1 97 ? 8.602 -1.521 -12.633 1 95.06 97 CYS B CA 1
ATOM 1615 C C . CYS B 1 97 ? 10.117 -1.666 -12.594 1 95.06 97 CYS B C 1
ATOM 1617 O O . CYS B 1 97 ? 10.828 -0.692 -12.352 1 95.06 97 CYS B O 1
ATOM 1619 N N . GLN B 1 98 ? 10.641 -2.855 -12.867 1 93.56 98 GLN B N 1
ATOM 1620 C CA . GLN B 1 98 ? 12.055 -3.176 -12.734 1 93.56 98 GLN B CA 1
ATOM 1621 C C . GLN B 1 98 ? 12.914 -2.266 -13.609 1 93.56 98 GLN B C 1
ATOM 1623 O O . GLN B 1 98 ? 12.68 -2.158 -14.82 1 93.56 98 GLN B O 1
ATOM 1628 N N . GLY B 1 99 ? 13.828 -1.587 -12.922 1 88.62 99 GLY B N 1
ATOM 1629 C CA . GLY B 1 99 ? 14.797 -0.802 -13.672 1 88.62 99 GLY B CA 1
ATOM 1630 C C . GLY B 1 99 ? 14.25 0.533 -14.141 1 88.62 99 GLY B C 1
ATOM 1631 O O . GLY B 1 99 ? 14.945 1.286 -14.828 1 88.62 99 GLY B O 1
ATOM 1632 N N . LYS B 1 100 ? 13.016 0.811 -13.773 1 88.56 100 LYS B N 1
ATOM 1633 C CA . LYS B 1 100 ? 12.422 2.076 -14.195 1 88.56 100 LYS B CA 1
ATOM 1634 C C . LYS B 1 100 ? 12.773 3.199 -13.227 1 88.56 100 LYS B C 1
ATOM 1636 O O . LYS B 1 100 ? 13.039 2.951 -12.047 1 88.56 100 LYS B O 1
ATOM 1641 N N . ASP B 1 101 ? 12.852 4.367 -13.812 1 85.75 101 ASP B N 1
ATOM 1642 C CA . ASP B 1 101 ? 12.93 5.547 -12.961 1 85.75 101 ASP B CA 1
ATOM 1643 C C . ASP B 1 101 ? 11.578 5.852 -12.32 1 85.75 101 ASP B C 1
ATOM 1645 O O . ASP B 1 101 ? 10.75 6.551 -12.906 1 85.75 101 ASP B O 1
ATOM 1649 N N . LEU B 1 102 ? 11.422 5.43 -11.109 1 81.56 102 LEU B N 1
ATOM 1650 C CA . LEU B 1 102 ? 10.109 5.484 -10.492 1 81.56 102 LEU B CA 1
ATOM 1651 C C . LEU B 1 102 ? 9.797 6.891 -9.992 1 81.56 102 LEU B C 1
ATOM 1653 O O . LEU B 1 102 ? 8.633 7.25 -9.812 1 81.56 102 LEU B O 1
ATOM 1657 N N . LYS B 1 103 ? 10.734 7.629 -9.805 1 76.94 103 LYS B N 1
ATOM 1658 C CA . LYS B 1 103 ? 10.469 9.023 -9.461 1 76.94 103 LYS B CA 1
ATOM 1659 C C . LYS B 1 103 ? 9.727 9.734 -10.586 1 76.94 103 LYS B C 1
ATOM 1661 O O . LYS B 1 103 ? 8.703 10.383 -10.352 1 76.94 103 LYS B O 1
ATOM 1666 N N . ASP B 1 104 ? 10.328 9.555 -11.742 1 76.06 104 ASP B N 1
ATOM 1667 C CA . ASP B 1 104 ? 9.711 10.188 -12.906 1 76.06 104 ASP B CA 1
ATOM 1668 C C . ASP B 1 104 ? 8.328 9.586 -13.18 1 76.06 104 ASP B C 1
ATOM 1670 O O . ASP B 1 104 ? 7.41 10.305 -13.586 1 76.06 104 ASP B O 1
ATOM 1674 N N . TRP B 1 105 ? 8.219 8.367 -13.008 1 78.19 105 TRP B N 1
ATOM 1675 C CA . TRP B 1 105 ? 6.941 7.699 -13.258 1 78.19 105 TRP B CA 1
ATOM 1676 C C . TRP B 1 105 ? 5.859 8.227 -12.328 1 78.19 105 TRP B C 1
ATOM 1678 O O . TRP B 1 105 ? 4.746 8.531 -12.766 1 78.19 105 TRP B O 1
ATOM 1688 N N . VAL B 1 106 ? 6.199 8.383 -11.148 1 74.5 106 VAL B N 1
ATOM 1689 C CA . VAL B 1 106 ? 5.238 8.883 -10.164 1 74.5 106 VAL B CA 1
ATOM 1690 C C . VAL B 1 106 ? 4.875 10.328 -10.492 1 74.5 106 VAL B C 1
ATOM 1692 O O . VAL B 1 106 ? 3.711 10.727 -10.383 1 74.5 106 VAL B O 1
ATOM 1695 N N . ASP B 1 107 ? 5.828 11.047 -10.922 1 72.56 107 ASP B N 1
ATOM 1696 C CA . ASP B 1 107 ? 5.586 12.438 -11.289 1 72.56 107 ASP B CA 1
ATOM 1697 C C . ASP B 1 107 ? 4.676 12.523 -12.516 1 72.56 107 ASP B C 1
ATOM 1699 O O . ASP B 1 107 ? 3.846 13.438 -12.609 1 72.56 107 ASP B O 1
ATOM 1703 N N . GLY B 1 108 ? 4.98 11.734 -13.461 1 61.03 108 GLY B N 1
ATOM 1704 C CA . GLY B 1 108 ? 4.25 11.758 -14.719 1 61.03 108 GLY B CA 1
ATOM 1705 C C . GLY B 1 108 ? 2.908 11.055 -14.648 1 61.03 108 GLY B C 1
ATOM 1706 O O . GLY B 1 108 ? 2.041 11.273 -15.492 1 61.03 108 GLY B O 1
ATOM 1707 N N . CYS B 1 109 ? 2.998 10.016 -14 1 57.47 109 CYS B N 1
ATOM 1708 C CA . CYS B 1 109 ? 1.758 9.25 -13.891 1 57.47 109 CYS B CA 1
ATOM 1709 C C . CYS B 1 109 ? 0.706 10.031 -13.109 1 57.47 109 CYS B C 1
ATOM 1711 O O . CYS B 1 109 ? 1.027 10.711 -12.133 1 57.47 109 CYS B O 1
ATOM 1713 N N . ASP B 1 110 ? -0.016 10.797 -13.867 1 52.59 110 ASP B N 1
ATOM 1714 C CA . ASP B 1 110 ? -1.144 11.352 -13.133 1 52.59 110 ASP B CA 1
ATOM 1715 C C . ASP B 1 110 ? -1.637 10.383 -12.062 1 52.59 110 ASP B C 1
ATOM 1717 O O . ASP B 1 110 ? -2.744 9.852 -12.164 1 52.59 110 ASP B O 1
ATOM 1721 N N . LEU B 1 111 ? -0.575 9.797 -11.664 1 49.09 111 LEU B N 1
ATOM 1722 C CA . LEU B 1 111 ? -1.134 9.203 -10.453 1 49.09 111 LEU B CA 1
ATOM 1723 C C . LEU B 1 111 ? -1.762 10.273 -9.562 1 49.09 111 LEU B C 1
ATOM 1725 O O . LEU B 1 111 ? -1.364 11.445 -9.617 1 49.09 111 LEU B O 1
#

Radius of gyration: 17.15 Å; Cα contacts (8 Å, |Δi|>4): 420; chains: 2; bounding box: 34×55×36 Å

Sequence (222 aa):
NWSALRGAAEGVCLAYFTSGFNTAAVDHEADGSTNNGIFQISSRKWCKNLSTDVPNWCQMYCSDLLNPNLKDTVICAMKIAQQPQGLASWEAWRRHCQGKDLKDWVDGCDLNWSALRGAAEGVCLAYFTSGFNTAAVDHEADGSTNNGIFQISSRKWCKNLSTDVPNWCQMYCSDLLNPNLKDTVICAMKIAQQPQGLASWEAWRRHCQGKDLKDWVDGCDL

InterPro domains:
  IPR000974 Glycoside hydrolase, family 22, lysozyme [PR00137] (16-28)
  IPR000974 Glycoside hydrolase, family 22, lysozyme [PR00137] (52-62)
  IPR000974 Glycoside hydrolase, family 22, lysozyme [PR00137] (63-78)
  IPR000974 Glycoside hydrolase, family 22, lysozyme [PR00137] (85-94)
  IPR000974 Glycoside hydrolase, family 22, lysozyme [PR00137] (95-108)
  IPR001916 Glycoside hydrolase, family 22 [PF00062] (9-109)
  IPR001916 Glycoside hydrolase, family 22 [PR00135] (33-49)
  IPR001916 Glycoside hydrolase, family 22 [PR00135] (56-65)
  IPR001916 Glycoside hydrolase, family 22 [PR00135] (66-81)
  IPR001916 Glycoside hydrolase, family 22 [PR00135] (86-97)
  IPR001916 Glycoside hydrolase, family 22 [PS51348] (1-111)
  IPR001916 Glycoside hydrolase, family 22 [PTHR11407] (9-111)
  IPR001916 Glycoside hydrolase, family 22 [SM00263] (3-110)
  IPR019799 Glycoside hydrolase family 22 domain [PS00128] (58-76)
  IPR023346 Lysozyme-like domain superfamily [SSF53955] (10-110)

Secondary structure (DSSP, 8-state):
-HHHHHHHHHHHHHHHHHHSSBTT-EEE-TTS-EEETTTTEETTTT-B-TT-----TT-SBGGGGG-SBTHHHHHHHHHHHTSTTGGGGSHHHHHHTTT--HHHHHHHTT-/-HHHHHHHHHHHHHHHHHHTTBTT-EEE-TTS-EEETTTTEETTTT-B-TT-----TT-SBGGGGG-SBTHHHHHHHHHHHTSTTGGGGSHHHHHHTTT--HHHHHHHTT-

Solvent-accessible surface area (backbone atoms only — not comparable to full-atom values): 11439 Å² total; per-residue (Å²): 96,67,67,55,46,52,11,27,39,48,45,50,46,35,23,42,68,52,42,59,27,22,24,63,36,73,45,80,46,95,90,70,38,39,24,29,7,25,69,40,49,43,36,64,39,39,15,29,56,96,85,52,94,51,51,42,76,57,70,42,50,45,71,48,27,37,37,54,50,33,49,59,38,50,34,41,50,51,55,50,33,66,39,88,57,12,60,59,72,34,64,52,24,55,74,70,40,63,93,51,65,53,67,59,45,56,69,65,39,83,87,97,67,68,55,46,52,10,27,40,48,45,50,45,36,22,43,67,52,43,59,27,22,24,64,36,72,46,79,46,95,89,70,38,37,24,30,6,24,69,40,48,45,36,63,39,39,15,30,56,96,85,53,95,51,51,42,75,57,70,43,50,44,68,47,28,36,36,53,51,33,50,58,37,50,33,43,50,50,58,51,34,66,38,89,56,12,60,58,71,35,65,53,24,54,74,69,39,62,92,52,66,53,65,59,46,55,69,63,38,85,85

Nearest PDB structures (foldseek):
  4yf2-assembly3_C  TM=9.374E-01  e=1.236E-14  Mus musculus
  2cwi-assembly2_B  TM=8.876E-01  e=4.070E-10  Canis lupus familiaris
  5xuw-assembly2_B  TM=8.758E-01  e=2.964E-10  Equus asinus
  2eql-assembly1_A  TM=8.809E-01  e=4.337E-10  Equus caballus
  2z2e-assembly1_A  TM=8.746E-01  e=6.345E-10  Canis lupus familiaris

Foldseek 3Di:
DVVVVLVVLLVVQQLCQQANQQQADWDADPVGWIQGGSNGHICQADADDPPDDHHHVLPYHRVLSSDPVCPSVVSSLVVQLPPPCHVVSDVSSVVGPPPDPSVVVVVPVPD/DVVVVLVVLLVVQQLCQQANQQQADWDADPVGWIQGGSNGHICQADADDPPDDHHHVLPYHRVVSSDPVCPSVVSSLVVQLPPPCHVVSDVSSVVGPPPDPSVVVVVPVPD

pLDDT: mean 91.43, std 10.25, range [49.03, 98.69]